Protein AF-A0A444KJG6-F1 (afdb_monomer_lite)

Sequence (333 aa):
MTVFANGREISAEGQGCKVIADFPDTCFTPPENPATPPGVPVPYPDFGFDSDLTSGSGTVKIGNKPISQENSSYYKKCSGDEAGAAAKKGLITSTNTGKVYAQAWSSDVKVESKGVARLGDMATSNHASNMGDAPPMVIVGKPAFGISGDADCMVGSFEDIHDKCNAKKDPTDPLAKPGTKGVAYQAHHIVPDRCFRVNSEDRMENPPFPSRDQGICICIPRVNHSAARPPTGEDVTVHHHLDDALTELGEQVTTRANPRGVEKVDKIRNQCLAALAELVDDPVSADCFEVACEKVAEQTEPIKDKYARAEKSSSNMSSAAKGVLNRQHLPTA

Structure (mmCIF, N/CA/C/O backbone):
data_AF-A0A444KJG6-F1
#
_entry.id   AF-A0A444KJG6-F1
#
loop_
_atom_site.group_PDB
_atom_site.id
_atom_site.type_symbol
_atom_site.label_atom_id
_atom_site.label_alt_id
_atom_site.label_comp_id
_atom_site.label_asym_id
_atom_site.label_entity_id
_atom_site.label_seq_id
_atom_site.pdbx_PDB_ins_code
_atom_site.Cartn_x
_atom_site.Cartn_y
_atom_site.Cartn_z
_atom_site.occupancy
_atom_site.B_iso_or_equiv
_atom_site.auth_seq_id
_atom_site.auth_comp_id
_atom_site.auth_asym_id
_atom_site.auth_atom_id
_atom_site.pdbx_PDB_model_num
ATOM 1 N N . MET A 1 1 ? 5.201 -5.693 5.196 1.00 63.72 1 MET A N 1
ATOM 2 C CA . MET A 1 1 ? 4.523 -6.944 4.806 1.00 63.72 1 MET A CA 1
ATOM 3 C C . MET A 1 1 ? 3.311 -7.090 5.695 1.00 63.72 1 MET A C 1
ATOM 5 O O . MET A 1 1 ? 3.500 -7.279 6.890 1.00 63.72 1 MET A O 1
ATOM 9 N N . THR A 1 2 ? 2.117 -6.970 5.126 1.00 80.12 2 THR A N 1
ATOM 10 C CA . THR A 1 2 ? 0.858 -7.161 5.851 1.00 80.12 2 THR A CA 1
ATOM 11 C C . THR A 1 2 ? 0.436 -8.626 5.761 1.00 80.12 2 THR A C 1
ATOM 13 O O . THR A 1 2 ? 0.568 -9.249 4.709 1.00 80.12 2 THR A O 1
ATOM 16 N N . VAL A 1 3 ? -0.046 -9.193 6.868 1.00 85.12 3 VAL A N 1
ATOM 17 C CA . VAL A 1 3 ? -0.522 -10.581 6.939 1.00 85.12 3 VAL A CA 1
ATOM 18 C C . VAL A 1 3 ? -1.985 -10.577 7.353 1.00 85.12 3 VAL A C 1
ATOM 20 O O . VAL A 1 3 ? -2.397 -9.794 8.207 1.00 85.12 3 VAL A O 1
ATOM 23 N N . PHE A 1 4 ? -2.768 -11.467 6.751 1.00 87.50 4 PHE A N 1
ATOM 24 C CA . PHE A 1 4 ? -4.215 -11.495 6.907 1.00 87.50 4 PHE A CA 1
ATOM 25 C C . PHE A 1 4 ? -4.688 -12.799 7.547 1.00 87.50 4 PHE A C 1
ATOM 27 O O . PHE A 1 4 ? -4.183 -13.879 7.246 1.00 87.50 4 PHE A O 1
ATOM 34 N N . ALA A 1 5 ? -5.713 -12.693 8.388 1.00 85.19 5 ALA A N 1
ATOM 35 C CA . ALA A 1 5 ? -6.468 -13.811 8.933 1.00 85.19 5 ALA A CA 1
ATOM 36 C C . ALA A 1 5 ? -7.946 -13.604 8.597 1.00 85.19 5 ALA A C 1
ATOM 38 O O . ALA A 1 5 ? -8.523 -12.564 8.908 1.00 85.19 5 ALA A O 1
ATOM 39 N N . ASN A 1 6 ? -8.566 -14.582 7.932 1.00 84.44 6 ASN A N 1
ATOM 40 C CA . ASN A 1 6 ? -9.959 -14.493 7.469 1.00 84.44 6 ASN A CA 1
ATOM 41 C C . ASN A 1 6 ? -10.235 -13.232 6.621 1.00 84.44 6 ASN A C 1
ATOM 43 O O . ASN A 1 6 ? -11.269 -12.585 6.773 1.00 84.44 6 ASN A O 1
ATOM 47 N N . GLY A 1 7 ? -9.280 -12.843 5.771 1.00 79.00 7 GLY A N 1
ATOM 48 C CA . GLY A 1 7 ? -9.406 -11.657 4.918 1.00 79.00 7 GLY A CA 1
ATOM 49 C C . GLY A 1 7 ? -9.277 -10.308 5.645 1.00 79.00 7 GLY A C 1
ATOM 50 O O . GLY A 1 7 ? -9.618 -9.276 5.074 1.00 79.00 7 GLY A O 1
ATOM 51 N N . ARG A 1 8 ? -8.793 -10.287 6.893 1.00 85.00 8 ARG A N 1
ATOM 52 C CA . ARG A 1 8 ? -8.668 -9.080 7.731 1.00 85.00 8 ARG A CA 1
ATOM 53 C C . ARG A 1 8 ? -7.234 -8.969 8.255 1.00 85.00 8 ARG A C 1
ATOM 55 O O . ARG A 1 8 ? -6.668 -9.995 8.636 1.00 85.00 8 ARG A O 1
ATOM 62 N N . GLU A 1 9 ? -6.620 -7.780 8.213 1.00 91.88 9 GLU A N 1
ATOM 63 C CA . GLU A 1 9 ? -5.219 -7.603 8.646 1.00 91.88 9 GLU A CA 1
ATOM 64 C C . GLU A 1 9 ? -5.069 -8.020 10.102 1.00 91.88 9 GLU A C 1
ATOM 66 O O . GLU A 1 9 ? -5.895 -7.661 10.936 1.00 91.88 9 GLU A O 1
ATOM 71 N N . ILE A 1 10 ? -4.026 -8.793 10.392 1.00 94.56 10 ILE A N 1
ATOM 72 C CA . ILE A 1 10 ? -3.664 -9.179 11.751 1.00 94.56 10 ILE A CA 1
ATOM 73 C C . ILE A 1 10 ? -2.982 -7.987 12.432 1.00 94.56 10 ILE A C 1
ATOM 75 O O . ILE A 1 10 ? -1.975 -7.488 11.933 1.00 94.56 10 ILE A O 1
ATOM 79 N N . SER A 1 11 ? -3.484 -7.583 13.601 1.00 95.38 11 SER A N 1
ATOM 80 C CA . SER A 1 11 ? -2.826 -6.581 14.444 1.00 95.38 11 SER A CA 1
ATOM 81 C C . SER A 1 11 ? -1.541 -7.164 15.036 1.00 95.38 11 SER A C 1
ATOM 83 O O . SER A 1 11 ? -1.547 -8.216 15.684 1.00 95.38 11 SER A O 1
ATOM 85 N N . ALA A 1 12 ? -0.422 -6.487 14.807 1.00 94.94 12 ALA A N 1
ATOM 86 C CA . ALA A 1 12 ? 0.888 -6.814 15.359 1.00 94.94 12 ALA A CA 1
ATOM 87 C C . ALA A 1 12 ? 1.679 -5.520 15.560 1.00 94.94 12 ALA A C 1
ATOM 89 O O . ALA A 1 12 ? 1.376 -4.511 14.933 1.00 94.94 12 ALA A O 1
ATOM 90 N N . GLU A 1 13 ? 2.685 -5.535 16.433 1.00 95.25 13 GLU A N 1
ATOM 91 C CA . GLU A 1 13 ? 3.387 -4.307 16.818 1.00 95.25 13 GLU A CA 1
ATOM 92 C C . GLU A 1 13 ? 3.963 -3.580 15.588 1.00 95.25 13 GLU A C 1
ATOM 94 O O . GLU A 1 13 ? 4.788 -4.130 14.854 1.00 95.25 13 GLU A O 1
ATOM 99 N N . GLY A 1 14 ? 3.528 -2.338 15.359 1.00 86.31 14 GLY A N 1
ATOM 100 C CA . GLY A 1 14 ? 3.989 -1.509 14.245 1.00 86.31 14 GLY A CA 1
ATOM 101 C C . GLY A 1 14 ? 3.484 -1.924 12.856 1.00 86.31 14 GLY A C 1
ATOM 102 O O . GLY A 1 14 ? 4.149 -1.602 11.871 1.00 86.31 14 GLY A O 1
ATOM 103 N N . GLN A 1 15 ? 2.348 -2.626 12.751 1.00 84.69 15 GLN A N 1
ATOM 104 C CA . GLN A 1 15 ? 1.662 -2.841 11.466 1.00 84.69 15 GLN A CA 1
ATOM 105 C C . GLN A 1 15 ? 0.786 -1.645 11.055 1.00 84.69 15 GLN A C 1
ATOM 107 O O . GLN A 1 15 ? 0.470 -1.497 9.876 1.00 84.69 15 GLN A O 1
ATOM 112 N N . GLY A 1 16 ? 0.448 -0.752 11.991 1.00 88.50 16 GLY A N 1
ATOM 113 C CA . GLY A 1 16 ? -0.391 0.423 11.755 1.00 88.50 16 GLY A CA 1
ATOM 114 C C . GLY A 1 16 ? -1.872 0.218 12.093 1.00 88.50 16 GLY A C 1
ATOM 115 O O . GLY A 1 16 ? -2.685 1.099 11.787 1.00 88.50 16 GLY A O 1
ATOM 116 N N . CYS A 1 17 ? -2.218 -0.902 12.737 1.00 92.69 17 CYS A N 1
ATOM 117 C CA . CYS A 1 17 ? -3.523 -1.132 13.341 1.00 92.69 17 CYS A CA 1
ATOM 118 C C . CYS A 1 17 ? -3.751 -0.165 14.514 1.00 92.69 17 CYS A C 1
ATOM 120 O O . CYS A 1 17 ? -2.866 0.068 15.341 1.00 92.69 17 CYS A O 1
ATOM 122 N N . LYS A 1 18 ? -4.953 0.406 14.604 1.00 95.31 18 LYS A N 1
ATOM 123 C CA . LYS A 1 18 ? -5.270 1.466 15.571 1.00 95.31 18 LYS A CA 1
ATOM 124 C C . LYS A 1 18 ? -6.745 1.489 15.950 1.00 95.31 18 LYS A C 1
ATOM 126 O O . LYS A 1 18 ? -7.598 1.165 15.136 1.00 95.31 18 LYS A O 1
ATOM 131 N N . VAL A 1 19 ? -7.046 1.906 17.172 1.00 95.50 19 VAL A N 1
ATOM 132 C CA . VAL A 1 19 ? -8.390 2.333 17.583 1.00 95.50 19 VAL A CA 1
ATOM 133 C C . VAL A 1 19 ? -8.419 3.849 17.450 1.00 95.50 19 VAL A C 1
ATOM 135 O O . VAL A 1 19 ? -7.533 4.524 17.972 1.00 95.50 19 VAL A O 1
ATOM 138 N N . ILE A 1 20 ? -9.374 4.379 16.688 1.00 93.94 20 ILE A N 1
ATOM 139 C CA . ILE A 1 20 ? -9.420 5.801 16.336 1.00 93.94 20 ILE A CA 1
ATOM 140 C C . ILE A 1 20 ? -10.715 6.397 16.854 1.00 93.94 20 ILE A C 1
ATOM 142 O O . ILE A 1 20 ? -11.782 5.929 16.461 1.00 93.94 20 ILE A O 1
ATOM 146 N N . ALA A 1 21 ? -10.592 7.467 17.640 1.00 91.88 21 ALA A N 1
ATOM 147 C CA . ALA A 1 21 ? -11.713 8.248 18.141 1.00 91.88 21 ALA A CA 1
ATOM 148 C C . ALA A 1 21 ? -12.791 7.369 18.796 1.00 91.88 21 ALA A C 1
ATOM 150 O O . ALA A 1 21 ? -13.977 7.504 18.493 1.00 91.88 21 ALA A O 1
ATOM 151 N N . ASP A 1 22 ? -12.363 6.457 19.670 1.00 94.50 22 ASP A N 1
ATOM 152 C CA . ASP A 1 22 ? -13.278 5.711 20.527 1.00 94.50 22 ASP A CA 1
ATOM 153 C C . ASP A 1 22 ? -13.986 6.706 21.454 1.00 94.50 22 ASP A C 1
ATOM 155 O O . ASP A 1 22 ? -13.347 7.434 22.212 1.00 94.50 22 ASP A O 1
ATOM 159 N N . PHE A 1 23 ? -15.297 6.850 21.274 1.00 93.50 23 PHE A N 1
ATOM 160 C CA . PHE A 1 23 ? -16.072 7.957 21.817 1.00 93.50 23 PHE A CA 1
ATOM 161 C C . PHE A 1 23 ? -17.519 7.519 22.091 1.00 93.50 23 PHE A C 1
ATOM 163 O O . PHE A 1 23 ? -18.118 6.828 21.259 1.00 93.50 23 PHE A O 1
ATOM 170 N N . PRO A 1 24 ? -18.151 7.992 23.182 1.00 94.62 24 PRO A N 1
ATOM 171 C CA . PRO A 1 24 ? -17.597 8.896 24.195 1.00 94.62 24 PRO A CA 1
ATOM 172 C C . PRO A 1 24 ? -16.838 8.171 25.316 1.00 94.62 24 PRO A C 1
ATOM 174 O O . PRO A 1 24 ? -17.414 7.307 25.973 1.00 94.62 24 PRO A O 1
ATOM 177 N N . ASP A 1 25 ? -15.612 8.611 25.613 1.00 94.44 25 ASP A N 1
ATOM 178 C CA . ASP A 1 25 ? -14.930 8.321 26.879 1.00 94.44 25 ASP A CA 1
ATOM 179 C C . ASP A 1 25 ? -15.215 9.432 27.902 1.00 94.44 25 ASP A C 1
ATOM 181 O O . ASP A 1 25 ? -14.784 10.572 27.736 1.00 94.44 25 ASP A O 1
ATOM 185 N N . THR A 1 26 ? -16.008 9.163 28.941 1.00 95.00 26 THR A N 1
ATOM 186 C CA . THR A 1 26 ? -16.452 10.234 29.852 1.00 95.00 26 THR A CA 1
ATOM 187 C C . THR A 1 26 ? -15.506 10.387 31.034 1.00 95.00 26 THR A C 1
ATOM 189 O O . THR A 1 26 ? -15.674 9.740 32.067 1.00 95.00 26 THR A O 1
ATOM 192 N N . CYS A 1 27 ? -14.594 11.350 30.933 1.00 93.00 27 CYS A N 1
ATOM 193 C CA . CYS A 1 27 ? -13.683 11.700 32.014 1.00 93.00 27 CYS A CA 1
ATOM 194 C C . CYS A 1 27 ? -14.099 12.985 32.749 1.00 93.00 27 CYS A C 1
ATOM 196 O O . CYS A 1 27 ? -14.674 13.919 32.190 1.00 93.00 27 CYS A O 1
ATOM 198 N N . PHE A 1 28 ? -13.775 13.060 34.039 1.00 93.12 28 PHE A N 1
ATOM 199 C CA . PHE A 1 28 ? -13.986 14.244 34.863 1.00 93.12 28 PHE A CA 1
ATOM 200 C C . PHE A 1 28 ? -12.873 15.274 34.627 1.00 93.12 28 PHE A C 1
ATOM 202 O O . PHE A 1 28 ? -11.702 15.033 34.927 1.00 93.12 28 PHE A O 1
ATOM 209 N N . THR A 1 29 ? -13.247 16.459 34.150 1.00 91.12 29 THR A N 1
ATOM 210 C CA . THR A 1 29 ? -12.326 17.568 33.861 1.00 91.12 29 THR A CA 1
ATOM 211 C C . THR A 1 29 ? -12.321 18.599 34.987 1.00 91.12 29 THR A C 1
ATOM 213 O O . THR A 1 29 ? -13.398 18.958 35.480 1.00 91.12 29 THR A O 1
ATOM 216 N N . PRO A 1 30 ? -11.142 19.085 35.426 1.00 87.81 30 PRO A N 1
ATOM 217 C CA . PRO A 1 30 ? -11.062 20.123 36.447 1.00 87.81 30 PRO A CA 1
ATOM 218 C C . PRO A 1 30 ? -11.779 21.412 36.005 1.00 87.81 30 PRO A C 1
ATOM 220 O O . PRO A 1 30 ? -11.579 21.851 34.873 1.00 87.81 30 PRO A O 1
ATOM 223 N N . PRO A 1 31 ? -12.594 22.044 36.869 1.00 79.75 31 PRO A N 1
ATOM 224 C CA . PRO A 1 31 ? -13.178 23.347 36.566 1.00 79.75 31 PRO A CA 1
ATOM 225 C C . PRO A 1 31 ? -12.100 24.442 36.558 1.00 79.75 31 PRO A C 1
ATOM 227 O O . PRO A 1 31 ? -11.155 24.385 37.343 1.00 79.75 31 PRO A O 1
ATOM 230 N N . GLU A 1 32 ? -12.265 25.472 35.721 1.00 71.88 32 GLU A N 1
ATOM 231 C CA . GLU A 1 32 ? -11.279 26.557 35.591 1.00 71.88 32 GLU A CA 1
ATOM 232 C C . GLU A 1 32 ? -11.167 27.462 36.842 1.00 71.88 32 GLU A C 1
ATOM 234 O O . GLU A 1 32 ? -10.103 28.034 37.038 1.00 71.88 32 GLU A O 1
ATOM 239 N N . ASN A 1 33 ? -12.204 27.599 37.697 1.00 66.06 33 ASN A N 1
ATOM 240 C CA . ASN A 1 33 ? -12.214 28.406 38.946 1.00 66.06 33 ASN A CA 1
ATOM 241 C C . ASN A 1 33 ? -13.511 28.186 39.786 1.00 66.06 33 ASN A C 1
ATOM 243 O O . ASN A 1 33 ? -14.574 28.096 39.174 1.00 66.06 33 ASN A O 1
ATOM 247 N N . PRO A 1 34 ? -13.532 28.338 41.139 1.00 61.44 34 PRO A N 1
ATOM 248 C CA . PRO A 1 34 ? -12.822 27.607 42.199 1.00 61.44 34 PRO A CA 1
ATOM 249 C C . PRO A 1 34 ?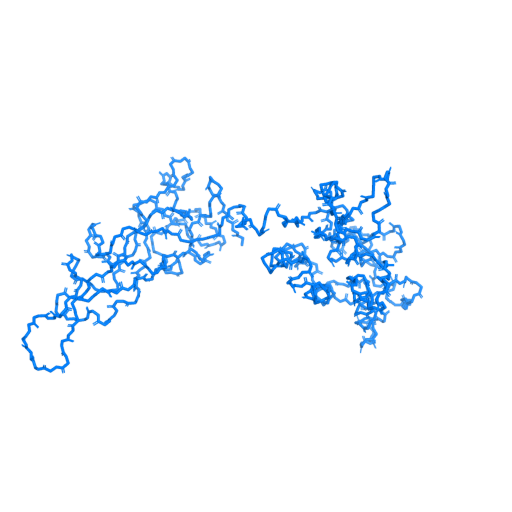 -13.462 26.233 42.577 1.00 61.44 34 PRO A C 1
ATOM 251 O O . PRO A 1 34 ? -14.492 25.822 42.054 1.00 61.44 34 PRO A O 1
ATOM 254 N N . ALA A 1 35 ? -12.803 25.513 43.499 1.00 55.38 35 ALA A N 1
ATOM 255 C CA . ALA A 1 35 ? -12.764 24.050 43.688 1.00 55.38 35 ALA A CA 1
ATOM 256 C C . ALA A 1 35 ? -13.997 23.326 44.291 1.00 55.38 35 ALA A C 1
ATOM 258 O O . ALA A 1 35 ? -13.897 22.684 45.341 1.00 55.38 35 ALA A O 1
ATOM 259 N N . THR A 1 36 ? -15.170 23.374 43.659 1.00 53.78 36 THR A N 1
ATOM 260 C CA . THR A 1 36 ? -16.294 22.470 44.014 1.00 53.78 36 THR A CA 1
ATOM 261 C C . THR A 1 36 ? -17.297 22.432 42.856 1.00 53.78 36 THR A C 1
ATOM 263 O O . THR A 1 36 ? -17.954 23.450 42.649 1.00 53.78 36 THR A O 1
ATOM 266 N N . PRO A 1 37 ? -17.418 21.350 42.048 1.00 63.12 37 PRO A N 1
ATOM 267 C CA . PRO A 1 37 ? -17.502 19.914 42.399 1.00 63.12 37 PRO A CA 1
ATOM 268 C C . PRO A 1 37 ? -16.281 19.077 41.920 1.00 63.12 37 PRO A C 1
ATOM 270 O O . PRO A 1 37 ? -15.357 19.661 41.360 1.00 63.12 37 PRO A O 1
ATOM 273 N N . PRO A 1 38 ? -16.232 17.731 42.115 1.00 69.38 38 PRO A N 1
ATOM 274 C CA . PRO A 1 38 ? -15.062 16.861 41.833 1.00 69.38 38 PRO A CA 1
ATOM 275 C C . PRO A 1 38 ? -14.608 16.735 40.357 1.00 69.38 38 PRO A C 1
ATOM 277 O O . PRO A 1 38 ? -13.839 15.836 40.021 1.00 69.38 38 PRO A O 1
ATOM 280 N N . GLY A 1 39 ? -15.039 17.649 39.492 1.00 77.00 39 GLY A N 1
ATOM 281 C CA . GLY A 1 39 ? -14.831 17.662 38.049 1.00 77.00 39 GLY A CA 1
ATOM 282 C C . GLY A 1 39 ? -16.167 17.681 37.309 1.00 77.00 39 GLY A C 1
ATOM 283 O O . GLY A 1 39 ? -17.193 17.259 37.849 1.00 77.00 39 GLY A O 1
ATOM 284 N N . VAL A 1 40 ? -16.161 18.189 36.082 1.00 89.12 40 VAL A N 1
ATOM 285 C CA . VAL A 1 40 ? -17.313 18.124 35.175 1.00 89.12 40 VAL A CA 1
ATOM 286 C C . VAL A 1 40 ? -17.132 16.897 34.280 1.00 89.12 40 VAL A C 1
ATOM 288 O O . VAL A 1 40 ? -16.050 16.759 33.710 1.00 89.12 40 VAL A O 1
ATOM 291 N N . PRO A 1 41 ? -18.123 15.996 34.158 1.00 92.25 41 PRO A N 1
ATOM 292 C CA . PRO A 1 41 ? -18.038 14.887 33.215 1.00 92.25 41 PRO A CA 1
ATOM 293 C C . PRO A 1 41 ? -18.070 15.436 31.785 1.00 92.25 41 PRO A C 1
ATOM 295 O O . PRO A 1 41 ? -19.043 16.077 31.384 1.00 92.25 41 PRO A O 1
ATOM 298 N N . VAL A 1 42 ? -16.997 15.204 31.034 1.00 93.88 42 VAL A N 1
ATOM 299 C CA . VAL A 1 42 ? -16.828 15.651 29.650 1.00 93.88 42 VAL A CA 1
ATOM 300 C C . VAL A 1 42 ? -16.456 14.435 28.799 1.00 93.88 42 VAL A C 1
ATOM 302 O O . VAL A 1 42 ? -15.572 13.676 29.196 1.00 93.88 42 VAL A O 1
ATOM 305 N N . PRO A 1 43 ? -17.127 14.208 27.659 1.00 95.88 43 PRO A N 1
ATOM 306 C CA . PRO A 1 43 ? -16.772 13.120 26.762 1.00 95.88 43 PRO A CA 1
ATOM 307 C C . PRO A 1 43 ? -15.535 13.484 25.925 1.00 95.88 43 PRO A C 1
ATOM 309 O O . PRO A 1 43 ? -15.489 14.548 25.303 1.00 95.88 43 PRO A O 1
ATOM 312 N N . TYR A 1 44 ? -14.565 12.578 25.878 1.00 95.94 44 TYR A N 1
ATOM 313 C CA . TYR A 1 44 ? -13.315 12.667 25.133 1.00 95.94 44 TYR A CA 1
ATOM 314 C C . TYR A 1 44 ? -13.214 11.543 24.097 1.00 95.94 44 TYR A C 1
ATOM 316 O O . TYR A 1 44 ? -13.850 10.498 24.258 1.00 95.94 44 TYR A O 1
ATOM 324 N N . PRO A 1 45 ? -12.481 11.763 22.993 1.00 96.00 45 PRO A N 1
ATOM 325 C CA . PRO A 1 45 ? -12.107 10.699 22.077 1.00 96.00 45 PRO A CA 1
ATOM 326 C C . PRO A 1 45 ? -10.833 10.002 22.559 1.00 96.00 45 PRO A C 1
ATOM 328 O O . PRO A 1 45 ? -9.857 10.670 22.886 1.00 96.00 45 PRO A O 1
ATOM 331 N N . ASP A 1 46 ? -10.811 8.679 22.485 1.00 95.94 46 ASP A N 1
ATOM 332 C CA . ASP A 1 46 ? -9.627 7.870 22.747 1.00 95.94 46 ASP A CA 1
ATOM 333 C C . ASP A 1 46 ? -8.971 7.373 21.451 1.00 95.94 46 ASP A C 1
ATOM 335 O O . ASP A 1 46 ? -9.626 6.983 20.478 1.00 95.94 46 ASP A O 1
ATOM 339 N N . PHE A 1 47 ? -7.641 7.337 21.453 1.00 95.94 47 PHE A N 1
ATOM 340 C CA . PHE A 1 47 ? -6.819 6.799 20.370 1.00 95.94 47 PHE A CA 1
ATOM 341 C C . PHE A 1 47 ? -5.821 5.778 20.913 1.00 95.94 47 PHE A C 1
ATOM 343 O O . PHE A 1 47 ? -5.057 6.087 21.826 1.00 95.94 47 PHE A O 1
ATOM 350 N N . GLY A 1 48 ? -5.789 4.580 20.327 1.00 95.75 48 GLY A N 1
ATOM 351 C CA . GLY A 1 48 ? -4.857 3.504 20.677 1.00 95.75 48 GLY A CA 1
ATOM 352 C C . GLY A 1 48 ? -4.097 2.999 19.454 1.00 95.75 48 GLY A C 1
ATOM 353 O O . GLY A 1 48 ? -4.672 2.891 18.371 1.00 95.75 48 GLY A O 1
ATOM 354 N N . PHE A 1 49 ? -2.818 2.663 19.615 1.00 95.56 49 PHE A N 1
ATOM 355 C CA . PHE A 1 49 ? -1.936 2.310 18.500 1.00 95.56 49 PHE A CA 1
ATOM 356 C C . PHE A 1 49 ? -1.202 0.997 18.757 1.00 95.56 49 PHE A C 1
ATOM 358 O O . PHE A 1 49 ? -0.654 0.791 19.832 1.00 95.56 49 PHE A O 1
ATOM 365 N N . ASP A 1 50 ? -1.096 0.140 17.741 1.00 94.56 50 ASP A N 1
ATOM 366 C CA . ASP A 1 50 ? -0.320 -1.102 17.838 1.00 94.56 50 ASP A CA 1
ATOM 367 C C . ASP A 1 50 ? 1.191 -0.888 18.027 1.00 94.56 50 ASP A C 1
ATOM 369 O O . ASP A 1 50 ? 1.910 -1.820 18.381 1.00 94.56 50 ASP A O 1
ATOM 373 N N . SER A 1 51 ? 1.694 0.331 17.832 1.00 93.50 51 SER A N 1
ATOM 374 C CA . SER A 1 51 ? 3.107 0.674 18.000 1.00 93.50 51 SER A CA 1
ATOM 375 C C . SER A 1 51 ? 3.605 0.531 19.441 1.00 93.50 51 SER A C 1
ATOM 377 O O . SER A 1 51 ? 4.814 0.422 19.648 1.00 93.50 51 SER A O 1
ATOM 379 N N . ASP A 1 52 ? 2.704 0.500 20.428 1.00 93.75 52 ASP A N 1
ATOM 380 C CA . ASP A 1 52 ? 3.024 0.259 21.838 1.00 93.75 52 ASP A CA 1
ATOM 381 C C . ASP A 1 52 ? 2.475 -1.081 22.374 1.00 93.75 52 ASP A C 1
ATOM 383 O O . ASP A 1 52 ? 2.388 -1.285 23.594 1.00 93.75 52 ASP A O 1
ATOM 387 N N . LEU A 1 53 ? 2.147 -2.011 21.464 1.00 96.50 53 LEU A N 1
ATOM 388 C CA . LEU A 1 53 ? 1.645 -3.341 21.795 1.00 96.50 53 LEU A CA 1
ATOM 389 C C . LEU A 1 53 ? 2.549 -4.030 22.823 1.00 96.50 53 LEU A C 1
ATOM 391 O O . LEU A 1 53 ? 3.751 -4.210 22.638 1.00 96.50 53 LEU A O 1
ATOM 395 N N . THR A 1 54 ? 1.935 -4.470 23.912 1.00 96.38 54 THR A N 1
ATOM 396 C CA . THR A 1 54 ? 2.585 -5.193 25.000 1.00 96.38 54 THR A CA 1
ATOM 397 C C . THR A 1 54 ? 1.948 -6.572 25.148 1.00 96.38 54 THR A C 1
ATOM 399 O O . THR A 1 54 ? 0.766 -6.756 24.858 1.00 96.38 54 THR A O 1
ATOM 402 N N . SER A 1 55 ? 2.730 -7.553 25.612 1.00 95.31 55 SER A N 1
ATOM 403 C CA . SER A 1 55 ? 2.267 -8.933 25.839 1.00 95.31 55 SER A CA 1
ATOM 404 C C . SER A 1 55 ? 1.694 -9.609 24.583 1.00 95.31 55 SER A C 1
ATOM 406 O O . SER A 1 55 ? 0.733 -10.377 24.663 1.00 95.31 55 SER A O 1
ATOM 408 N N . GLY A 1 56 ? 2.258 -9.292 23.413 1.00 94.56 56 GLY A N 1
ATOM 409 C CA . GLY A 1 56 ? 2.020 -10.021 22.166 1.00 94.56 56 GLY A CA 1
ATOM 410 C C . GLY A 1 56 ? 2.716 -11.384 22.124 1.00 94.56 56 GLY A C 1
ATOM 411 O O . GLY A 1 56 ? 3.358 -11.798 23.093 1.00 94.56 56 GLY A O 1
ATOM 412 N N . SER A 1 57 ? 2.608 -12.067 20.986 1.00 96.94 57 SER A N 1
ATOM 413 C CA . SER A 1 57 ? 3.199 -13.396 20.781 1.00 96.94 57 SER A CA 1
ATOM 414 C C . SER A 1 57 ? 4.718 -13.430 20.981 1.00 96.94 57 SER A C 1
ATOM 416 O O . SER A 1 57 ? 5.440 -12.484 20.657 1.00 96.94 57 SER A O 1
ATOM 418 N N . GLY A 1 58 ? 5.231 -14.558 21.476 1.00 95.31 58 GLY A N 1
ATOM 419 C CA . GLY A 1 58 ? 6.669 -14.742 21.702 1.00 95.31 58 GLY A CA 1
ATOM 420 C C . GLY A 1 58 ? 7.406 -15.343 20.502 1.00 95.31 58 GLY A C 1
ATOM 421 O O . GLY A 1 58 ? 8.497 -14.896 20.137 1.00 95.31 58 GLY A O 1
ATOM 422 N N . THR A 1 59 ? 6.809 -16.367 19.895 1.00 95.12 59 THR A N 1
ATOM 423 C CA . THR A 1 59 ? 7.446 -17.252 18.907 1.00 95.12 59 THR A CA 1
ATOM 424 C C . THR A 1 59 ? 7.118 -16.874 17.467 1.00 95.12 59 THR A C 1
ATOM 426 O O . THR A 1 59 ? 8.020 -16.755 16.639 1.00 95.12 59 THR A O 1
ATOM 429 N N . VAL A 1 60 ? 5.840 -16.651 17.162 1.00 94.31 60 VAL A N 1
ATOM 430 C CA . VAL A 1 60 ? 5.378 -16.260 15.824 1.00 94.31 60 VAL A CA 1
ATOM 431 C C . VAL A 1 60 ? 5.380 -14.745 15.725 1.00 94.31 60 VAL A C 1
ATOM 433 O O . VAL A 1 60 ? 4.882 -14.072 16.623 1.00 94.31 60 VAL A O 1
ATOM 436 N N . LYS A 1 61 ? 5.935 -14.199 14.645 1.00 93.62 61 LYS A N 1
ATOM 437 C CA . LYS A 1 61 ? 6.100 -12.755 14.461 1.00 93.62 61 LYS A CA 1
ATOM 438 C C . LYS A 1 61 ? 5.754 -12.348 13.037 1.00 93.62 61 LYS A C 1
ATOM 440 O O . LYS A 1 61 ? 6.046 -13.086 12.099 1.00 93.62 61 LYS A O 1
ATOM 445 N N . ILE A 1 62 ? 5.207 -11.148 12.876 1.00 88.31 62 ILE A N 1
ATOM 446 C CA . ILE A 1 62 ? 5.033 -10.495 11.573 1.00 88.31 62 ILE A CA 1
ATOM 447 C C . ILE A 1 62 ? 6.089 -9.396 11.492 1.00 88.31 62 ILE A C 1
ATOM 449 O O . ILE A 1 62 ? 6.147 -8.538 12.361 1.00 88.31 62 ILE A O 1
ATOM 453 N N . GLY A 1 63 ? 6.992 -9.451 10.509 1.00 86.38 63 GLY A N 1
ATOM 454 C CA . GLY A 1 63 ? 8.061 -8.449 10.383 1.00 86.38 63 GLY A CA 1
ATOM 455 C C . GLY A 1 63 ? 8.965 -8.336 11.621 1.00 86.38 63 GLY A C 1
ATOM 456 O O . GLY A 1 63 ? 9.356 -7.236 11.995 1.00 86.38 63 GLY A O 1
ATOM 457 N N . ASN A 1 64 ? 9.277 -9.460 12.281 1.00 90.25 64 ASN A N 1
ATOM 458 C CA . ASN A 1 64 ? 10.017 -9.528 13.555 1.00 90.25 64 ASN A CA 1
ATOM 459 C C . ASN A 1 64 ? 9.327 -8.866 14.758 1.00 90.25 64 ASN A C 1
ATOM 461 O O . ASN A 1 64 ? 9.958 -8.680 15.803 1.00 90.25 64 ASN A O 1
ATOM 465 N N . LYS A 1 65 ? 8.030 -8.585 14.646 1.00 93.81 65 LYS A N 1
ATOM 466 C CA . LYS A 1 65 ? 7.220 -7.958 15.682 1.00 93.81 65 LYS A CA 1
ATOM 467 C C . LYS A 1 65 ? 6.150 -8.910 16.235 1.00 93.81 65 LYS A C 1
ATOM 469 O O . LYS A 1 65 ? 5.642 -9.752 15.487 1.00 93.81 65 LYS A O 1
ATOM 474 N N . PRO A 1 66 ? 5.864 -8.843 17.547 1.00 96.50 66 PRO A N 1
ATOM 475 C CA . PRO A 1 66 ? 4.878 -9.693 18.201 1.00 96.50 66 PRO A CA 1
ATOM 476 C C . PRO A 1 66 ? 3.458 -9.382 17.710 1.00 96.50 66 PRO A C 1
ATOM 478 O O . PRO A 1 66 ? 3.138 -8.253 17.348 1.00 96.50 66 PRO A O 1
ATOM 481 N N . ILE A 1 67 ? 2.609 -10.403 17.709 1.00 97.12 67 ILE A N 1
ATOM 482 C CA . ILE A 1 67 ? 1.223 -10.377 17.234 1.00 97.12 67 ILE A CA 1
ATOM 483 C C . ILE A 1 67 ? 0.287 -10.116 18.413 1.00 97.12 67 ILE A C 1
ATOM 485 O O . ILE A 1 67 ? 0.518 -10.634 19.506 1.00 97.12 67 ILE A O 1
ATOM 489 N N . SER A 1 68 ? -0.776 -9.341 18.195 1.00 96.94 68 SER A N 1
ATOM 490 C CA . SER A 1 68 ? -1.819 -9.098 19.191 1.00 96.94 68 SER A CA 1
ATOM 491 C C . SER A 1 68 ? -2.694 -10.343 19.373 1.00 96.94 68 SER A C 1
ATOM 493 O O . SER A 1 68 ? -3.307 -10.840 18.425 1.00 96.94 68 SER A O 1
ATOM 495 N N . GLN A 1 69 ? -2.721 -10.869 20.595 1.00 96.62 69 GLN A N 1
ATOM 496 C CA . GLN A 1 69 ? -3.366 -12.125 20.963 1.00 96.62 69 GLN A CA 1
ATOM 497 C C . GLN A 1 69 ? -4.520 -11.914 21.944 1.00 96.62 69 GLN A C 1
ATOM 499 O O . GLN A 1 69 ? -4.435 -11.122 22.889 1.00 96.62 69 GLN A O 1
ATOM 504 N N . GLU A 1 70 ? -5.553 -12.730 21.751 1.00 95.31 70 GLU A N 1
ATOM 505 C CA . GLU A 1 70 ? -6.697 -12.926 22.637 1.00 95.31 70 GLU A CA 1
ATOM 506 C C . GLU A 1 70 ? -6.295 -12.940 24.118 1.00 95.31 70 GLU A C 1
ATOM 508 O O . GLU A 1 70 ? -5.442 -13.728 24.542 1.00 95.31 70 GLU A O 1
ATOM 513 N N . ASN A 1 71 ? -6.964 -12.094 24.908 1.00 89.19 71 ASN A N 1
ATOM 514 C CA . ASN A 1 71 ? -6.892 -12.056 26.372 1.00 89.19 71 ASN A CA 1
ATOM 515 C C . ASN A 1 71 ? -5.479 -11.926 26.973 1.00 89.19 71 ASN A C 1
ATOM 517 O O . ASN A 1 71 ? -5.292 -12.178 28.164 1.00 89.19 71 ASN A O 1
ATOM 521 N N . SER A 1 72 ? -4.470 -11.535 26.190 1.00 89.44 72 SER A N 1
ATOM 522 C CA . SER A 1 72 ? -3.127 -11.279 26.722 1.00 89.44 72 SER A CA 1
ATOM 523 C C . SER A 1 72 ? -2.515 -9.974 26.271 1.00 89.44 72 SER A C 1
ATOM 525 O O . SER A 1 72 ? -1.809 -9.351 27.064 1.00 89.44 72 SER A O 1
ATOM 527 N N . SER A 1 73 ? -2.760 -9.566 25.032 1.00 95.56 73 SER A N 1
ATOM 528 C CA . SER A 1 73 ? -2.099 -8.398 24.466 1.00 95.56 73 SER A CA 1
ATOM 529 C C . SER A 1 73 ? -2.922 -7.134 24.661 1.00 95.56 73 SER A C 1
ATOM 531 O O . SER A 1 73 ? -4.150 -7.181 24.727 1.00 95.56 73 SER A O 1
ATOM 533 N N . TYR A 1 74 ? -2.236 -6.000 24.757 1.00 96.38 74 TYR A N 1
ATOM 534 C CA . TYR A 1 74 ? -2.866 -4.691 24.898 1.00 96.38 74 TYR A CA 1
ATOM 535 C C . TYR A 1 74 ? -1.986 -3.587 24.332 1.00 96.38 74 TYR A C 1
ATOM 537 O O . TYR A 1 74 ? -0.758 -3.692 24.366 1.00 96.38 74 TYR A O 1
ATOM 545 N N . TYR A 1 75 ? -2.615 -2.510 23.872 1.00 96.19 75 TYR A N 1
ATOM 546 C CA . TYR A 1 75 ? -1.919 -1.248 23.637 1.00 96.19 75 TYR A CA 1
ATOM 547 C C . TYR A 1 75 ? -1.693 -0.584 24.991 1.00 96.19 75 TYR A C 1
ATOM 549 O O . TYR A 1 75 ? -2.567 -0.602 25.870 1.00 96.19 75 TYR A O 1
ATOM 557 N N . LYS A 1 76 ? -0.475 -0.101 25.214 1.00 95.56 76 LYS A N 1
ATOM 558 C CA . LYS A 1 76 ? 0.005 0.264 26.550 1.00 95.56 76 LYS A CA 1
ATOM 559 C C . LYS A 1 76 ? -0.755 1.457 27.121 1.00 95.56 76 LYS A C 1
ATOM 561 O O . LYS A 1 76 ? -0.954 1.486 28.337 1.00 95.56 76 LYS A O 1
ATOM 566 N N . LYS A 1 77 ? -1.155 2.400 26.269 1.00 94.69 77 LYS A N 1
ATOM 567 C CA . LYS A 1 77 ? -1.959 3.568 26.635 1.00 94.69 77 LYS A CA 1
ATOM 568 C C . LYS A 1 77 ? -2.890 4.002 25.498 1.00 94.69 77 LYS A C 1
ATOM 570 O O . LYS A 1 77 ? -2.554 3.827 24.328 1.00 94.69 77 LYS A O 1
ATOM 575 N N . CYS A 1 78 ? -4.017 4.615 25.843 1.00 94.00 78 CYS A N 1
ATOM 576 C CA . CYS A 1 78 ? -4.765 5.502 24.960 1.00 94.00 78 CYS A CA 1
ATOM 577 C C . CYS A 1 78 ? -4.326 6.965 25.158 1.00 94.00 78 CYS A C 1
ATOM 579 O O . CYS A 1 78 ? -3.536 7.283 26.053 1.00 94.00 78 CYS A O 1
ATOM 581 N N . SER A 1 79 ? -4.785 7.835 24.266 1.00 96.00 79 SER A N 1
ATOM 582 C CA . SER A 1 79 ? -4.580 9.289 24.298 1.00 96.00 79 SER A CA 1
ATOM 583 C C . SER A 1 79 ? -5.833 10.004 23.808 1.00 96.00 79 SER A C 1
ATOM 585 O O . SER A 1 79 ? -6.589 9.398 23.054 1.00 96.00 79 SER A O 1
ATOM 587 N N . GLY A 1 80 ? -5.975 11.292 24.120 1.00 94.62 80 GLY A N 1
ATOM 588 C CA . GLY A 1 80 ? -7.104 12.148 23.738 1.00 94.62 80 GLY A CA 1
ATOM 589 C C . GLY A 1 80 ? -8.006 12.546 24.916 1.00 94.62 80 GLY A C 1
ATOM 590 O O . GLY A 1 80 ? -8.757 13.519 24.813 1.00 94.62 80 GLY A O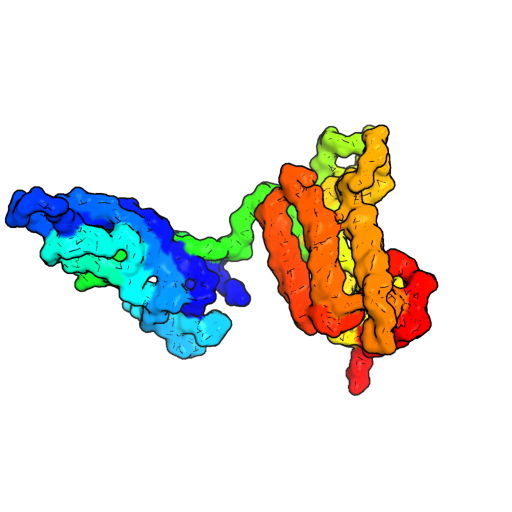 1
ATOM 591 N N . ASP A 1 81 ? -7.856 11.871 26.056 1.00 94.56 81 ASP A N 1
ATOM 592 C CA . ASP A 1 81 ? -8.577 12.068 27.315 1.00 94.56 81 ASP A CA 1
ATOM 593 C C . ASP A 1 81 ? -7.709 12.713 28.423 1.00 94.56 81 ASP A C 1
ATOM 595 O O . ASP A 1 81 ? -8.106 12.804 29.590 1.00 94.56 81 ASP A O 1
ATOM 599 N N . GLU A 1 82 ? -6.514 13.223 28.091 1.00 95.62 82 GLU A N 1
ATOM 600 C CA . GLU A 1 82 ? -5.561 13.765 29.070 1.00 95.62 82 GLU A CA 1
ATOM 601 C C . GLU A 1 82 ? -6.127 14.953 29.865 1.00 95.62 82 GLU A C 1
ATOM 603 O O . GLU A 1 82 ? -5.758 15.157 31.024 1.00 95.62 82 GLU A O 1
ATOM 608 N N . ALA A 1 83 ? -7.042 15.726 29.269 1.00 92.25 83 ALA A N 1
ATOM 609 C CA . ALA A 1 83 ? -7.723 16.846 29.923 1.00 92.25 83 ALA A CA 1
ATOM 610 C C . ALA A 1 83 ? -8.723 16.393 31.009 1.00 92.25 83 ALA A C 1
ATOM 612 O O . ALA A 1 83 ? -9.082 17.168 31.901 1.00 92.25 83 ALA A O 1
ATOM 613 N N . GLY A 1 84 ? -9.135 15.125 30.993 1.00 91.38 84 GLY A N 1
ATOM 614 C CA . GLY A 1 84 ? -9.932 14.448 32.015 1.00 91.38 84 GLY A CA 1
ATOM 615 C C . GLY A 1 84 ? -9.175 14.166 33.319 1.00 91.38 84 GLY A C 1
ATOM 616 O O . GLY A 1 84 ? -9.239 13.065 33.856 1.00 91.38 84 GLY A O 1
ATOM 617 N N . ALA A 1 85 ? -8.408 15.135 33.823 1.00 91.25 85 ALA A N 1
ATOM 618 C CA . ALA A 1 85 ? -7.431 14.942 34.895 1.00 91.25 85 ALA A CA 1
ATOM 619 C C . ALA A 1 85 ? -7.937 15.285 36.311 1.00 91.25 85 ALA A C 1
ATOM 621 O O . ALA A 1 85 ? -7.128 15.454 37.227 1.00 91.25 85 ALA A O 1
ATOM 622 N N . ALA A 1 86 ? -9.251 15.416 36.530 1.00 89.94 86 ALA A N 1
ATOM 623 C CA . ALA A 1 86 ? -9.774 15.590 37.886 1.00 89.94 86 ALA A CA 1
ATOM 624 C C . ALA A 1 86 ? -9.537 14.325 38.729 1.00 89.94 86 ALA A C 1
ATOM 626 O O . ALA A 1 86 ? -9.226 13.261 38.202 1.00 89.94 86 ALA A O 1
ATOM 627 N N . ALA A 1 87 ? -9.717 14.410 40.052 1.00 86.88 87 ALA A N 1
ATOM 628 C CA . ALA A 1 87 ? -9.373 13.317 40.970 1.00 86.88 87 ALA A CA 1
ATOM 629 C C . ALA A 1 87 ? -10.021 11.965 40.608 1.00 86.88 87 ALA A C 1
ATOM 631 O O . ALA A 1 87 ? -9.408 10.921 40.820 1.00 86.88 87 ALA A O 1
ATOM 632 N N . LYS A 1 88 ? -11.244 11.987 40.056 1.00 86.75 88 LYS A N 1
ATOM 633 C CA . LYS A 1 88 ? -11.949 10.784 39.602 1.00 86.75 88 LYS A CA 1
ATOM 634 C C . LYS A 1 88 ? -11.471 10.280 38.235 1.00 86.75 88 LYS A C 1
ATOM 636 O O . LYS A 1 88 ? -11.489 9.074 38.062 1.00 86.75 88 LYS A O 1
ATOM 641 N N . LYS A 1 89 ? -11.012 11.143 37.319 1.00 92.88 89 LYS A N 1
ATOM 642 C CA . LYS A 1 89 ? -10.664 10.806 35.921 1.00 92.88 89 LYS A CA 1
ATOM 643 C C . LYS A 1 89 ? -11.816 10.111 35.189 1.00 92.88 89 LYS A C 1
ATOM 645 O O . LYS A 1 89 ? -12.904 10.670 35.216 1.00 92.88 89 LYS A O 1
ATOM 650 N N . GLY A 1 90 ? -11.618 8.943 34.581 1.00 92.00 90 GLY A N 1
ATOM 651 C CA . GLY A 1 90 ? -12.669 8.156 33.940 1.00 92.00 90 GLY A CA 1
ATOM 652 C C . GLY A 1 90 ? -13.826 7.787 34.871 1.00 92.00 90 GLY A C 1
ATOM 653 O O . GLY A 1 90 ? -13.652 7.544 36.075 1.00 92.00 90 GLY A O 1
ATOM 654 N N . LEU A 1 91 ? -15.035 7.758 34.320 1.00 92.12 91 LEU A N 1
ATOM 655 C CA . LEU A 1 91 ? -16.277 7.534 35.059 1.00 92.12 91 LEU A CA 1
ATOM 656 C C . LEU A 1 91 ? -16.311 6.149 35.729 1.00 92.12 91 LEU A C 1
ATOM 658 O O . LEU A 1 91 ? -16.681 6.023 36.904 1.00 92.12 91 LEU A O 1
ATOM 662 N N . ILE A 1 92 ? -15.890 5.124 34.997 1.00 91.88 92 ILE A N 1
ATOM 663 C CA . ILE A 1 92 ? -15.882 3.705 35.355 1.00 91.88 92 ILE A CA 1
ATOM 664 C C . ILE A 1 92 ? -14.518 3.318 35.934 1.00 91.88 92 ILE A C 1
ATOM 666 O O . ILE A 1 92 ? -14.431 2.824 37.061 1.00 91.88 92 ILE A O 1
ATOM 670 N N . THR A 1 93 ? -13.440 3.554 35.190 1.00 93.81 93 THR A N 1
ATOM 671 C CA . THR A 1 93 ? -12.107 2.994 35.465 1.00 93.81 93 THR A CA 1
ATOM 672 C C . THR A 1 93 ? -11.293 3.838 36.436 1.00 93.81 93 THR A C 1
ATOM 674 O O . THR A 1 93 ? -10.323 3.357 37.020 1.00 93.81 93 THR A O 1
ATOM 677 N N . SER A 1 94 ? -11.715 5.081 36.674 1.00 93.12 94 SER A N 1
ATOM 678 C CA . SER A 1 94 ? -10.974 6.088 37.440 1.00 93.12 94 SER A CA 1
ATOM 679 C C . SER A 1 94 ? -9.552 6.343 36.929 1.00 93.12 94 SER A C 1
ATOM 681 O O . SER A 1 94 ? -8.665 6.741 37.690 1.00 93.12 94 SER A O 1
ATOM 683 N N . THR A 1 95 ? -9.316 6.085 35.644 1.00 93.19 95 THR A N 1
ATOM 684 C CA . THR A 1 95 ? -8.068 6.402 34.956 1.00 93.19 95 THR A CA 1
ATOM 685 C C . THR A 1 95 ? -8.353 7.296 33.760 1.00 93.19 95 THR A C 1
ATOM 687 O O . THR A 1 95 ? -9.496 7.443 33.358 1.00 93.19 95 THR A O 1
ATOM 690 N N . ASN A 1 96 ? -7.306 7.937 33.269 1.00 92.00 96 ASN A N 1
ATOM 691 C CA . ASN A 1 96 ? -7.235 8.508 31.937 1.00 92.00 96 ASN A CA 1
ATOM 692 C C . ASN A 1 96 ? -5.962 7.952 31.285 1.00 92.00 96 ASN A C 1
ATOM 694 O O . ASN A 1 96 ? -5.033 7.574 32.016 1.00 92.00 96 ASN A O 1
ATOM 698 N N . THR A 1 97 ? -5.887 7.854 29.961 1.00 94.88 97 THR A N 1
ATOM 699 C CA . THR A 1 97 ? -4.761 7.254 29.215 1.00 94.88 97 THR A CA 1
ATOM 700 C C . THR A 1 97 ? -4.474 5.778 29.554 1.00 94.88 97 THR A C 1
ATOM 702 O O . THR A 1 97 ? -3.328 5.314 29.529 1.00 94.88 97 THR A O 1
ATOM 705 N N . GLY A 1 98 ? -5.507 5.024 29.939 1.00 95.56 98 GLY A N 1
ATOM 706 C CA . GLY A 1 98 ? -5.431 3.605 30.297 1.00 95.56 98 GLY A CA 1
ATOM 707 C C . GLY A 1 98 ? -5.120 2.679 29.115 1.00 95.56 98 GLY A C 1
ATOM 708 O O . GLY A 1 98 ? -4.844 3.113 28.004 1.00 95.56 98 GLY A O 1
ATOM 709 N N . LYS A 1 99 ? -5.147 1.363 29.336 1.00 96.69 99 LYS A N 1
ATOM 710 C CA . LYS A 1 99 ? -4.824 0.380 28.281 1.00 96.69 99 LYS A CA 1
ATOM 711 C C . LYS A 1 99 ? -5.973 0.207 27.286 1.00 96.69 99 LYS A C 1
ATOM 713 O O . LYS A 1 99 ? -7.132 0.384 27.655 1.00 96.69 99 LYS A O 1
ATOM 718 N N . VAL A 1 100 ? -5.659 -0.263 26.080 1.00 96.31 100 VAL A N 1
ATOM 719 C CA . VAL A 1 100 ? -6.661 -0.686 25.085 1.00 96.31 100 VAL A CA 1
ATOM 720 C C . VAL A 1 100 ? -6.552 -2.190 24.863 1.00 96.31 100 VAL A C 1
ATOM 722 O O . VAL A 1 100 ? -5.459 -2.702 24.609 1.00 96.31 100 VAL A O 1
ATOM 725 N N . TYR A 1 101 ? -7.677 -2.898 24.954 1.00 95.56 101 TYR A N 1
ATOM 726 C CA . TYR A 1 101 ? -7.742 -4.349 24.759 1.00 95.56 101 TYR A CA 1
ATOM 727 C C . TYR A 1 101 ? -8.654 -4.702 23.594 1.00 95.56 101 TYR A C 1
ATOM 729 O O . TYR A 1 101 ? -9.744 -4.149 23.468 1.00 95.56 101 TYR A O 1
ATOM 737 N N . ALA A 1 102 ? -8.242 -5.684 22.793 1.00 95.50 102 ALA A N 1
ATOM 738 C CA . ALA A 1 102 ? -9.140 -6.333 21.849 1.00 95.50 102 ALA A CA 1
ATOM 739 C C . ALA A 1 102 ? -10.173 -7.182 22.613 1.00 95.50 102 ALA A C 1
ATOM 741 O O . ALA A 1 102 ? -9.817 -8.005 23.454 1.00 95.50 102 ALA A O 1
ATOM 742 N N . GLN A 1 103 ? -11.447 -6.984 22.290 1.00 94.88 103 GLN A N 1
ATOM 743 C CA . GLN A 1 103 ? -12.606 -7.713 22.815 1.00 94.88 103 GLN A CA 1
ATOM 744 C C . GLN A 1 103 ? -13.133 -8.768 21.830 1.00 94.88 103 GLN A C 1
ATOM 746 O O . GLN A 1 103 ? -14.031 -9.539 22.160 1.00 94.88 103 GLN A O 1
ATOM 751 N N . ALA A 1 104 ? -12.586 -8.807 20.614 1.00 95.31 104 ALA A N 1
ATOM 752 C CA . ALA A 1 104 ? -12.830 -9.853 19.630 1.00 95.31 104 ALA A CA 1
ATOM 753 C C . ALA A 1 104 ? -11.527 -10.236 18.913 1.00 95.31 104 ALA A C 1
ATOM 755 O O . ALA A 1 104 ? -10.539 -9.501 18.935 1.00 95.31 104 ALA A O 1
ATOM 756 N N . TRP A 1 105 ? -11.524 -11.413 18.294 1.00 96.75 105 TRP A N 1
ATOM 757 C CA . TRP A 1 105 ? -10.364 -12.000 17.620 1.00 96.75 105 TRP A CA 1
ATOM 758 C C . TRP A 1 105 ? -10.815 -13.087 16.640 1.00 96.75 105 TRP A C 1
ATOM 760 O O . TRP A 1 105 ? -11.992 -13.453 16.573 1.00 96.75 105 TRP A O 1
ATOM 770 N N . SER A 1 106 ? -9.876 -13.626 15.862 1.00 95.06 106 SER A N 1
ATOM 771 C CA . SER A 1 106 ? -10.131 -14.800 15.025 1.00 95.06 106 SER A CA 1
ATOM 772 C C . SER A 1 106 ? -10.403 -16.051 15.865 1.00 95.06 106 SER A C 1
ATOM 774 O O . SER A 1 106 ? -9.641 -16.395 16.768 1.00 95.06 106 SER A O 1
ATOM 776 N N . SER A 1 107 ? -11.483 -16.760 15.541 1.00 90.94 107 SER A N 1
ATOM 777 C CA . SER A 1 107 ? -11.875 -18.015 16.188 1.00 90.94 107 SER A CA 1
ATOM 778 C C . SER A 1 107 ? -11.112 -19.241 15.669 1.00 90.94 107 SER A C 1
ATOM 780 O O . SER A 1 107 ? -11.015 -20.245 16.377 1.00 90.94 107 SER A O 1
ATOM 782 N N . ASP A 1 108 ? -10.594 -19.181 14.441 1.00 92.25 108 ASP A N 1
ATOM 783 C CA . ASP A 1 108 ? -9.971 -20.300 13.722 1.00 92.25 108 ASP A CA 1
ATOM 784 C C . ASP A 1 108 ? -8.476 -20.081 13.434 1.00 92.25 108 ASP A C 1
ATOM 786 O O . ASP A 1 108 ? -7.706 -21.040 13.482 1.00 92.25 108 ASP A O 1
ATOM 790 N N . VAL A 1 109 ? -8.032 -18.839 13.223 1.00 92.56 109 VAL A N 1
ATOM 791 C CA . VAL A 1 109 ? -6.609 -18.497 13.107 1.00 92.56 109 VAL A CA 1
ATOM 792 C C . VAL A 1 109 ? -6.048 -18.172 14.484 1.00 92.56 109 VAL A C 1
ATOM 794 O O . VAL A 1 109 ? -6.395 -17.165 15.103 1.00 92.56 109 VAL A O 1
ATOM 797 N N . LYS A 1 110 ? -5.147 -19.034 14.962 1.00 94.88 110 LYS A N 1
ATOM 798 C CA . LYS A 1 110 ? -4.567 -18.939 16.302 1.00 94.88 110 LYS A CA 1
ATOM 799 C C . LYS A 1 110 ? -3.048 -18.897 16.258 1.00 94.88 110 LYS A C 1
ATOM 801 O O . LYS A 1 110 ? -2.416 -19.662 15.535 1.00 94.88 110 LYS A O 1
ATOM 806 N N . VAL A 1 111 ? -2.469 -18.053 17.103 1.00 95.81 111 VAL A N 1
ATOM 807 C CA . VAL A 1 111 ? -1.033 -17.979 17.369 1.00 95.81 111 VAL A CA 1
ATOM 808 C C . VAL A 1 111 ? -0.814 -18.360 18.823 1.00 95.81 111 VAL A C 1
ATOM 810 O O . VAL A 1 111 ? -1.397 -17.754 19.716 1.00 95.81 111 VAL A O 1
ATOM 813 N N . GLU A 1 112 ? 0.010 -19.380 19.063 1.00 95.56 112 GLU A N 1
ATOM 814 C CA . GLU A 1 112 ? 0.275 -19.910 20.413 1.00 95.56 112 GLU A CA 1
ATOM 815 C C . GLU A 1 112 ? -1.023 -20.309 21.141 1.00 95.56 112 GLU A C 1
ATOM 817 O O . GLU A 1 112 ? -1.211 -20.059 22.329 1.00 95.56 112 GLU A O 1
ATOM 822 N N . SER A 1 113 ? -1.933 -20.947 20.397 1.00 95.00 113 SER A N 1
ATOM 823 C CA . SER A 1 113 ? -3.263 -21.388 20.851 1.00 95.00 113 SER A CA 1
ATOM 824 C C . SER A 1 113 ? -4.252 -20.273 21.211 1.00 95.00 113 SER A C 1
ATOM 826 O O . SER A 1 113 ? -5.353 -20.580 21.665 1.00 95.00 113 SER A O 1
ATOM 828 N N . LYS A 1 114 ? -3.908 -19.007 20.960 1.00 96.12 114 LYS A N 1
ATOM 829 C CA . LYS A 1 114 ? -4.764 -17.837 21.191 1.00 96.12 114 LYS A CA 1
ATOM 830 C C . LYS A 1 114 ? -5.230 -17.239 19.873 1.00 96.12 114 LYS A C 1
ATOM 832 O O . LYS A 1 114 ? -4.445 -17.190 18.925 1.00 96.12 114 LYS A O 1
ATOM 837 N N . GLY A 1 115 ? -6.480 -16.789 19.799 1.00 96.62 115 GLY A N 1
ATOM 838 C CA . GLY A 1 115 ? -6.963 -16.054 18.632 1.00 96.62 115 GLY A CA 1
ATOM 839 C C . GLY A 1 115 ? -6.146 -14.785 18.384 1.00 96.62 115 GLY A C 1
ATOM 840 O O . GLY A 1 115 ? -5.624 -14.179 19.319 1.00 96.62 115 GLY A O 1
ATOM 841 N N . VAL A 1 116 ? -6.013 -14.387 17.121 1.00 97.00 116 VAL A N 1
ATOM 842 C CA . VAL A 1 116 ? -5.332 -13.136 16.748 1.00 97.00 116 VAL A CA 1
ATOM 843 C C . VAL A 1 116 ? -6.335 -11.997 16.590 1.00 97.00 116 VAL A C 1
ATOM 845 O O . VAL A 1 116 ? -7.387 -12.193 15.977 1.00 97.00 116 VAL A O 1
ATOM 848 N N . ALA A 1 117 ? -6.021 -10.816 17.125 1.00 96.69 117 ALA A N 1
ATOM 849 C CA . ALA A 1 117 ? -6.820 -9.612 16.898 1.00 96.69 117 ALA A CA 1
ATOM 850 C C . ALA A 1 117 ? -6.583 -9.080 15.478 1.00 96.69 117 ALA A C 1
ATOM 852 O O . ALA A 1 117 ? -5.459 -9.130 14.969 1.00 96.69 117 ALA A O 1
ATOM 853 N N . ARG A 1 118 ? -7.632 -8.587 14.817 1.00 94.75 118 ARG A N 1
ATOM 854 C CA . ARG A 1 118 ? -7.581 -8.166 13.410 1.00 94.75 118 ARG A CA 1
ATOM 855 C C . ARG A 1 118 ? -8.323 -6.856 13.169 1.00 94.75 118 ARG A C 1
ATOM 857 O O . ARG A 1 118 ? -9.145 -6.445 13.985 1.00 94.75 118 ARG A O 1
ATOM 864 N N . LEU A 1 119 ? -8.117 -6.260 11.994 1.00 93.06 119 LEU A N 1
ATOM 865 C CA . LEU A 1 119 ? -8.990 -5.218 11.441 1.00 93.06 119 LEU A CA 1
ATOM 866 C C . LEU A 1 119 ? -10.459 -5.590 11.664 1.00 93.06 119 LEU A C 1
ATOM 868 O O . LEU A 1 119 ? -10.868 -6.674 11.268 1.00 93.06 119 LEU A O 1
ATOM 872 N N . GLY A 1 120 ? -11.262 -4.688 12.213 1.00 91.31 120 GLY A N 1
ATOM 873 C CA . GLY A 1 120 ? -12.700 -4.808 12.452 1.00 91.31 120 GLY A CA 1
ATOM 874 C C . GLY A 1 120 ? -13.069 -5.537 13.743 1.00 91.31 120 GLY A C 1
ATOM 875 O O . GLY A 1 120 ? -14.252 -5.638 14.053 1.00 91.31 120 GLY A O 1
ATOM 876 N N . ASP A 1 121 ? -12.098 -6.113 14.465 1.00 95.31 121 ASP A N 1
ATOM 877 C CA . ASP A 1 121 ? -12.390 -6.741 15.750 1.00 95.31 121 ASP A CA 1
ATOM 878 C C . ASP A 1 121 ? -12.629 -5.616 16.764 1.00 95.31 121 ASP A C 1
ATOM 880 O O . ASP A 1 121 ? -11.992 -4.564 16.698 1.00 95.31 121 ASP A O 1
ATOM 884 N N . MET A 1 122 ? -13.592 -5.808 17.663 1.00 95.62 122 MET A N 1
ATOM 885 C CA . MET A 1 122 ? -13.919 -4.810 18.678 1.00 95.62 122 MET A CA 1
ATOM 886 C C . MET A 1 122 ? -12.770 -4.677 19.673 1.00 95.62 122 MET A C 1
ATOM 888 O O . MET A 1 122 ? -12.108 -5.660 20.004 1.00 95.62 122 MET A O 1
ATOM 892 N N . ALA A 1 123 ? -12.576 -3.476 20.186 1.00 95.31 123 ALA A N 1
ATOM 893 C CA . ALA A 1 123 ? -11.667 -3.136 21.259 1.00 95.31 123 ALA A CA 1
ATOM 894 C C . ALA A 1 123 ? -12.350 -2.156 22.212 1.00 95.31 123 ALA A C 1
ATOM 896 O O . ALA A 1 123 ? -13.305 -1.487 21.838 1.00 95.31 123 ALA A O 1
ATOM 897 N N . THR A 1 124 ? -11.871 -2.090 23.443 1.00 95.12 124 THR A N 1
ATOM 898 C CA . THR A 1 124 ? -12.331 -1.125 24.447 1.00 95.12 124 THR A CA 1
ATOM 899 C C . THR A 1 124 ? -11.132 -0.393 25.023 1.00 95.12 124 THR A C 1
ATOM 901 O O . THR A 1 124 ? -10.051 -0.980 25.173 1.00 95.12 124 THR A O 1
ATOM 904 N N . SER A 1 125 ? -11.333 0.885 25.334 1.00 95.38 125 SER A N 1
ATOM 905 C CA . SER A 1 125 ? -10.259 1.808 25.699 1.00 95.38 125 SER A CA 1
ATOM 906 C C . SER A 1 125 ? -10.279 2.199 27.178 1.00 95.38 125 SER A C 1
ATOM 908 O O . SER A 1 125 ? -11.194 1.866 27.939 1.00 95.38 125 SER A O 1
ATOM 910 N N . ASN A 1 126 ? -9.200 2.860 27.592 1.00 94.50 126 ASN A N 1
ATOM 911 C CA . ASN A 1 126 ? -9.022 3.445 28.916 1.00 94.50 126 ASN A CA 1
ATOM 912 C C . ASN A 1 126 ? -9.140 2.469 30.103 1.00 94.50 126 ASN A C 1
ATOM 914 O O . ASN A 1 126 ? -9.667 2.783 31.171 1.00 94.50 126 ASN A O 1
ATOM 918 N N . HIS A 1 127 ? -8.631 1.246 29.949 1.00 94.94 127 HIS A N 1
ATOM 919 C CA . HIS A 1 127 ? -8.703 0.230 30.995 1.00 94.94 127 HIS A CA 1
ATOM 920 C C . HIS A 1 127 ? -7.748 0.498 32.168 1.00 94.94 127 HIS A C 1
ATOM 922 O O . HIS A 1 127 ? -6.524 0.505 32.008 1.00 94.94 127 HIS A O 1
ATOM 928 N N . ALA A 1 128 ? -8.317 0.531 33.375 1.00 90.25 128 ALA A N 1
ATOM 929 C CA . ALA A 1 128 ? -7.657 0.193 34.647 1.00 90.25 128 ALA A CA 1
ATOM 930 C C . ALA A 1 128 ? -8.385 -0.943 35.403 1.00 90.25 128 ALA A C 1
ATOM 932 O O . ALA A 1 128 ? -8.024 -1.296 36.525 1.00 90.25 128 ALA A O 1
ATOM 933 N N . SER A 1 129 ? -9.408 -1.527 34.772 1.00 85.69 129 SER A N 1
ATOM 934 C CA . SER A 1 129 ? -10.210 -2.643 35.271 1.00 85.69 129 SER A CA 1
ATOM 935 C C . SER A 1 129 ? -10.568 -3.589 34.113 1.00 85.69 129 SER A C 1
ATOM 937 O O . SER A 1 129 ? -10.166 -3.349 32.971 1.00 85.69 129 SER A O 1
ATOM 939 N N . ASN A 1 130 ? -11.329 -4.656 34.381 1.00 83.69 130 ASN A N 1
ATOM 940 C CA . ASN A 1 130 ? -11.810 -5.551 33.320 1.00 83.69 130 ASN A CA 1
ATOM 941 C C . ASN A 1 130 ? -12.694 -4.818 32.300 1.00 83.69 130 ASN A C 1
ATOM 943 O O . ASN A 1 130 ? -12.649 -5.146 31.120 1.00 83.69 130 ASN A O 1
ATOM 947 N N . MET A 1 131 ? -13.467 -3.823 32.744 1.00 87.81 131 MET A N 1
ATOM 948 C CA . MET A 1 131 ? -14.221 -2.945 31.850 1.00 87.81 131 MET A CA 1
ATOM 949 C C . MET A 1 131 ? -13.370 -1.728 31.479 1.00 87.81 131 MET A C 1
ATOM 951 O O . MET A 1 131 ? -12.631 -1.211 32.326 1.00 87.81 131 MET A O 1
ATOM 955 N N . GLY A 1 132 ? -13.476 -1.306 30.219 1.00 90.88 132 GLY A N 1
ATOM 956 C CA . GLY A 1 132 ? -12.968 -0.019 29.748 1.00 90.88 132 GLY A CA 1
ATOM 957 C C . GLY A 1 132 ? -13.872 1.128 30.195 1.00 90.88 132 GLY A C 1
ATOM 958 O O . GLY A 1 132 ? -14.961 0.888 30.726 1.00 90.88 132 GLY A O 1
ATOM 959 N N . ASP A 1 133 ? -13.401 2.358 30.012 1.00 94.06 133 ASP A N 1
ATOM 960 C CA . ASP A 1 133 ? -14.186 3.565 30.314 1.00 94.06 133 ASP A CA 1
ATOM 961 C C . ASP A 1 133 ? -15.040 3.998 29.109 1.00 94.06 133 ASP A C 1
ATOM 963 O O . ASP A 1 133 ? -16.186 4.421 29.273 1.00 94.06 133 ASP A O 1
ATOM 967 N N . ALA A 1 134 ? -14.525 3.744 27.902 1.00 92.81 134 ALA A N 1
ATOM 968 C CA . ALA A 1 134 ? -15.192 3.960 26.625 1.00 92.81 134 ALA A CA 1
ATOM 969 C C . ALA A 1 134 ? -16.003 2.726 26.153 1.00 92.81 134 ALA A C 1
ATOM 971 O O . ALA A 1 134 ? -15.683 1.582 26.517 1.00 92.81 134 ALA A O 1
ATOM 972 N N . PRO A 1 135 ? -17.061 2.921 25.337 1.00 92.25 135 PRO A N 1
ATOM 973 C CA . PRO A 1 135 ? -17.767 1.822 24.681 1.00 92.25 135 PRO A CA 1
ATOM 974 C C . PRO A 1 135 ? -16.851 1.048 23.711 1.00 92.25 135 PRO A C 1
ATOM 976 O O . PRO A 1 135 ? -15.773 1.506 23.365 1.00 92.25 135 PRO A O 1
ATOM 979 N N . PRO A 1 136 ? -17.250 -0.146 23.240 1.00 93.88 136 PRO A N 1
ATOM 980 C CA . PRO A 1 136 ? -16.451 -0.858 22.252 1.00 93.88 136 PRO A CA 1
ATOM 981 C C . PRO A 1 136 ? -16.383 -0.130 20.901 1.00 93.88 136 PRO A C 1
ATOM 983 O O . PRO A 1 136 ? -17.421 0.190 20.317 1.00 93.88 136 PRO A O 1
ATOM 986 N N . MET A 1 137 ? -15.174 0.012 20.361 1.00 95.06 137 MET A N 1
ATOM 987 C CA . MET A 1 137 ? -14.885 0.557 19.034 1.00 95.06 137 MET A CA 1
ATOM 988 C C . MET A 1 137 ? -14.100 -0.450 18.187 1.00 95.06 137 MET A C 1
ATOM 990 O O . MET A 1 137 ? -13.414 -1.329 18.703 1.00 95.06 137 MET A O 1
ATOM 994 N N . VAL A 1 138 ? -14.197 -0.358 16.862 1.00 95.06 138 VAL A N 1
ATOM 995 C CA . VAL A 1 138 ? -13.486 -1.277 15.961 1.00 95.06 138 VAL A CA 1
ATOM 996 C C . VAL A 1 138 ? -11.993 -0.948 15.869 1.00 95.06 138 VAL A C 1
ATOM 998 O O . VAL A 1 138 ? -11.598 0.213 15.760 1.00 95.06 138 VAL A O 1
ATOM 1001 N N . ILE A 1 139 ? -11.150 -1.982 15.832 1.00 95.44 139 ILE A N 1
ATOM 1002 C CA . ILE A 1 139 ? -9.750 -1.848 15.421 1.00 95.44 139 ILE A CA 1
ATOM 1003 C C . ILE A 1 139 ? -9.725 -1.552 13.921 1.00 95.44 139 ILE A C 1
ATOM 1005 O O . ILE A 1 139 ? -10.217 -2.332 13.112 1.00 95.44 139 ILE A O 1
ATOM 1009 N N . VAL A 1 140 ? -9.122 -0.442 13.529 1.00 92.50 140 VAL A N 1
ATOM 1010 C CA . VAL A 1 140 ? -8.901 -0.054 12.137 1.00 92.50 140 VAL A CA 1
ATOM 1011 C C . VAL A 1 140 ? -7.541 -0.577 11.681 1.00 92.50 140 VAL A C 1
ATOM 1013 O O . VAL A 1 140 ? -6.556 -0.479 12.405 1.00 92.50 140 VAL A O 1
ATOM 1016 N N . GLY A 1 141 ? -7.490 -1.108 10.467 1.00 86.69 141 GLY A N 1
ATOM 1017 C CA . GLY A 1 141 ? -6.306 -1.642 9.799 1.00 86.69 141 GLY A CA 1
ATOM 1018 C C . GLY A 1 141 ? -6.548 -1.724 8.291 1.00 86.69 141 GLY A C 1
ATOM 1019 O O . GLY A 1 141 ? -7.527 -1.181 7.777 1.00 86.69 141 GLY A O 1
ATOM 1020 N N . LYS A 1 142 ? -5.677 -2.417 7.574 1.00 77.12 142 LYS A N 1
ATOM 1021 C CA . LYS A 1 142 ? -5.776 -2.666 6.138 1.00 77.12 142 LYS A CA 1
ATOM 1022 C C . LYS A 1 142 ? -6.669 -3.883 5.865 1.00 77.12 142 LYS A C 1
ATOM 1024 O O . LYS A 1 142 ? -6.493 -4.938 6.473 1.00 77.12 142 LYS A O 1
ATOM 1029 N N . PRO A 1 143 ? -7.662 -3.801 4.977 1.00 64.31 143 PRO A N 1
ATOM 1030 C CA . PRO A 1 143 ? -8.407 -4.991 4.567 1.00 64.31 143 PRO A CA 1
ATOM 1031 C C . PRO A 1 143 ? -7.566 -5.869 3.613 1.00 64.31 143 PRO A C 1
ATOM 1033 O O . PRO A 1 143 ? -6.694 -5.357 2.915 1.00 64.31 143 PRO A O 1
ATOM 1036 N N . ALA A 1 144 ? -7.770 -7.202 3.610 1.00 55.19 144 ALA A N 1
ATOM 1037 C CA . ALA A 1 144 ? -7.003 -8.131 2.743 1.00 55.19 144 ALA A CA 1
ATOM 1038 C C . ALA A 1 144 ? -7.255 -7.927 1.259 1.00 55.19 144 ALA A C 1
ATOM 1040 O O . ALA A 1 144 ? -6.394 -8.168 0.417 1.00 55.19 144 ALA A O 1
ATOM 1041 N N . PHE A 1 145 ? -8.459 -7.473 0.968 1.00 49.78 145 PHE A N 1
ATOM 1042 C CA . PHE A 1 145 ? -8.808 -6.838 -0.277 1.00 49.78 145 PHE A CA 1
ATOM 1043 C C . PHE A 1 145 ? -8.808 -5.369 0.078 1.00 49.78 145 PHE A C 1
ATOM 1045 O O . PHE A 1 145 ? -9.491 -5.032 1.042 1.00 49.78 145 PHE A O 1
ATOM 1052 N N . GLY A 1 146 ? -8.031 -4.531 -0.615 1.00 45.25 146 GLY A N 1
ATOM 1053 C CA . GLY A 1 146 ? -8.099 -3.084 -0.413 1.00 45.25 146 GLY A CA 1
ATOM 1054 C C . GLY A 1 146 ? -9.560 -2.659 -0.281 1.00 45.25 146 GLY A C 1
ATOM 1055 O O . GLY A 1 146 ? -10.438 -3.298 -0.875 1.00 45.25 146 GLY A O 1
ATOM 1056 N N . ILE A 1 147 ? -9.836 -1.619 0.516 1.00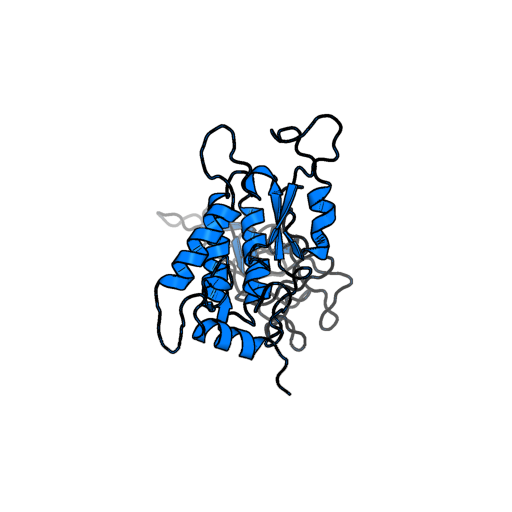 38.66 147 ILE A N 1
ATOM 1057 C CA . ILE A 1 147 ? -11.087 -0.874 0.344 1.00 38.66 147 ILE A CA 1
ATOM 1058 C C . ILE A 1 147 ? -11.218 -0.750 -1.164 1.00 38.66 147 ILE A C 1
ATOM 1060 O O . ILE A 1 147 ? -10.249 -0.337 -1.798 1.00 38.66 147 ILE A O 1
ATOM 1064 N N . SER A 1 148 ? -12.286 -1.312 -1.728 1.00 37.88 148 SER A N 1
ATOM 1065 C CA . SER A 1 148 ? -12.474 -1.339 -3.168 1.00 37.88 148 SER A CA 1
ATOM 1066 C C . SER A 1 148 ? -12.368 0.108 -3.621 1.00 37.88 148 SER A C 1
ATOM 1068 O O . SER A 1 148 ? -13.310 0.868 -3.395 1.00 37.88 148 SER A O 1
ATOM 1070 N N . GLY A 1 149 ? -11.200 0.493 -4.135 1.00 38.62 149 GLY A N 1
ATOM 1071 C CA . GLY A 1 149 ? -11.002 1.759 -4.806 1.00 38.62 149 GLY A CA 1
ATOM 1072 C C . GLY A 1 149 ? -11.882 1.649 -6.025 1.00 38.62 149 GLY A C 1
ATOM 1073 O O . GLY A 1 149 ? -11.506 0.999 -6.987 1.00 38.62 149 GLY A O 1
ATOM 1074 N N . ASP A 1 150 ? -13.112 2.128 -5.907 1.00 46.22 150 ASP A N 1
ATOM 1075 C CA . ASP A 1 150 ? -14.196 1.877 -6.843 1.00 46.22 150 ASP A CA 1
ATOM 1076 C C . ASP A 1 150 ? -14.447 0.383 -7.160 1.00 46.22 150 ASP A C 1
ATOM 1078 O O . ASP A 1 150 ? -13.627 -0.517 -6.992 1.00 46.22 150 ASP A O 1
ATOM 1082 N N . ALA A 1 151 ? -15.614 0.060 -7.706 1.00 49.62 151 ALA A N 1
ATOM 1083 C CA . ALA A 1 151 ? -15.823 -1.250 -8.338 1.00 49.62 151 ALA A CA 1
ATOM 1084 C C . ALA A 1 151 ? -14.957 -1.437 -9.614 1.00 49.62 151 ALA A C 1
ATOM 1086 O O . ALA A 1 151 ? -15.068 -2.452 -10.301 1.00 49.62 151 ALA A O 1
ATOM 1087 N N . ASP A 1 152 ? -14.100 -0.457 -9.916 1.00 61.34 152 ASP A N 1
ATOM 1088 C CA . ASP A 1 152 ? -13.442 -0.226 -11.192 1.00 61.34 152 ASP A CA 1
ATOM 1089 C C . ASP A 1 152 ? -11.909 -0.225 -11.132 1.00 61.34 152 ASP A C 1
ATOM 1091 O O . ASP A 1 152 ? -11.285 -0.314 -12.195 1.00 61.34 152 ASP A O 1
ATOM 1095 N N . CYS A 1 153 ? -11.281 -0.173 -9.949 1.00 75.25 153 CYS A N 1
ATOM 1096 C CA . CYS A 1 153 ? -9.825 -0.242 -9.878 1.00 75.25 153 CYS A CA 1
ATOM 1097 C C . CYS A 1 153 ? -9.314 -1.656 -10.165 1.00 75.25 153 CYS A C 1
ATOM 1099 O O . CYS A 1 153 ? -9.477 -2.590 -9.377 1.00 75.25 153 CYS A O 1
ATOM 1101 N N . MET A 1 154 ? -8.636 -1.804 -11.302 1.00 86.00 154 MET A N 1
ATOM 1102 C CA . MET A 1 154 ? -7.943 -3.029 -11.685 1.00 86.00 154 MET A CA 1
ATOM 1103 C C . MET A 1 154 ? -6.447 -2.753 -11.806 1.00 86.00 154 MET A C 1
ATOM 1105 O O . MET A 1 154 ? -5.983 -2.226 -12.818 1.00 86.00 154 MET A O 1
ATOM 1109 N N . VAL A 1 155 ? -5.700 -3.153 -10.778 1.00 89.69 155 VAL A N 1
ATOM 1110 C CA . VAL A 1 155 ? -4.235 -3.110 -10.746 1.00 89.69 155 VAL A CA 1
ATOM 1111 C C . VAL A 1 155 ? -3.702 -4.494 -10.383 1.00 89.69 155 VAL A C 1
ATOM 1113 O O . VAL A 1 155 ? -4.087 -5.078 -9.369 1.00 89.69 155 VAL A O 1
ATOM 1116 N N . GLY A 1 156 ? -2.790 -5.024 -11.190 1.00 89.31 156 GLY A N 1
ATOM 1117 C CA . GLY A 1 156 ? -2.236 -6.368 -11.013 1.00 89.31 156 GLY A CA 1
ATOM 1118 C C . GLY A 1 156 ? -1.205 -6.702 -12.082 1.00 89.31 156 GLY A C 1
ATOM 1119 O O . GLY A 1 156 ? -0.837 -5.828 -12.862 1.00 89.31 156 GLY A O 1
ATOM 1120 N N . SER A 1 157 ? -0.727 -7.945 -12.127 1.00 90.62 157 SER A N 1
ATOM 1121 C CA . SER A 1 157 ? 0.100 -8.399 -13.251 1.00 90.62 157 SER A CA 1
ATOM 1122 C C . SER A 1 157 ? -0.707 -8.340 -14.553 1.00 90.62 157 SER A C 1
ATOM 1124 O O . SER A 1 157 ? -1.942 -8.407 -14.549 1.00 90.62 157 SER A O 1
ATOM 1126 N N . PHE A 1 158 ? -0.020 -8.194 -15.685 1.00 90.38 158 PHE A N 1
ATOM 1127 C CA . PHE A 1 158 ? -0.673 -8.170 -16.991 1.00 90.38 158 PHE A CA 1
ATOM 1128 C C . PHE A 1 158 ? -1.512 -9.435 -17.227 1.00 90.38 158 PHE A C 1
ATOM 1130 O O . PHE A 1 158 ? -2.656 -9.320 -17.660 1.00 90.38 158 PHE A O 1
ATOM 1137 N N . GLU A 1 159 ? -0.996 -10.618 -16.883 1.00 89.31 159 GLU A N 1
ATOM 1138 C CA . GLU A 1 159 ? -1.735 -11.886 -17.000 1.00 89.31 159 GLU A CA 1
ATOM 1139 C C . GLU A 1 159 ? -3.049 -11.900 -16.201 1.00 89.31 159 GLU A C 1
ATOM 1141 O O . GLU A 1 159 ? -4.058 -12.415 -16.683 1.00 89.31 159 GLU A O 1
ATOM 1146 N N . ASP A 1 160 ? -3.078 -11.272 -15.021 1.00 88.12 160 ASP A N 1
ATOM 1147 C CA . ASP A 1 160 ? -4.241 -11.305 -14.130 1.00 88.12 160 ASP A CA 1
ATOM 1148 C C . ASP A 1 160 ? -5.370 -10.369 -14.573 1.00 88.12 160 ASP A C 1
ATOM 1150 O O . ASP A 1 160 ? -6.556 -10.632 -14.294 1.00 88.12 160 ASP A O 1
ATOM 1154 N N . ILE A 1 161 ? -5.004 -9.247 -15.208 1.00 89.06 161 ILE A N 1
ATOM 1155 C CA . ILE A 1 161 ? -5.934 -8.145 -15.476 1.00 89.06 161 ILE A CA 1
ATOM 1156 C C . ILE A 1 161 ? -6.201 -7.888 -16.959 1.00 89.06 161 ILE A C 1
ATOM 1158 O O . ILE A 1 161 ? -7.224 -7.278 -17.257 1.00 89.06 161 ILE A O 1
ATOM 1162 N N . HIS A 1 162 ? -5.347 -8.329 -17.892 1.00 86.69 162 HIS A N 1
ATOM 1163 C CA . HIS A 1 162 ? -5.444 -7.947 -19.309 1.00 86.69 162 HIS A CA 1
ATOM 1164 C C . HIS A 1 162 ? -6.815 -8.256 -19.921 1.00 86.69 162 HIS A C 1
ATOM 1166 O O . HIS A 1 162 ? -7.472 -7.361 -20.457 1.00 86.69 162 HIS A O 1
ATOM 1172 N N . ASP A 1 163 ? -7.276 -9.500 -19.793 1.00 86.06 163 ASP A N 1
ATOM 1173 C CA . ASP A 1 163 ? -8.542 -9.936 -20.386 1.00 86.06 163 ASP A CA 1
ATOM 1174 C C . ASP A 1 163 ? -9.749 -9.263 -19.726 1.00 86.06 163 ASP A C 1
ATOM 1176 O O . ASP A 1 163 ? -10.697 -8.865 -20.407 1.00 86.06 163 ASP A O 1
ATOM 1180 N N . LYS A 1 164 ? -9.701 -9.080 -18.401 1.00 86.19 164 LYS A N 1
ATOM 1181 C CA . LYS A 1 164 ? -10.763 -8.412 -17.633 1.00 86.19 164 LYS A CA 1
ATOM 1182 C C . LYS A 1 164 ? -10.858 -6.934 -17.991 1.00 86.19 164 LYS A C 1
ATOM 1184 O O . LYS A 1 164 ? -11.955 -6.429 -18.207 1.00 86.19 164 LYS A O 1
ATOM 1189 N N . CYS A 1 165 ? -9.711 -6.272 -18.110 1.00 86.56 165 CYS A N 1
ATOM 1190 C CA . CYS A 1 165 ? -9.627 -4.878 -18.506 1.00 86.56 165 CYS A CA 1
ATOM 1191 C C . CYS A 1 165 ? -10.159 -4.686 -19.931 1.00 86.56 165 CYS A C 1
ATOM 1193 O O . CYS A 1 165 ? -11.054 -3.880 -20.151 1.00 86.56 165 CYS A O 1
ATOM 1195 N N . ASN A 1 166 ? -9.712 -5.502 -20.889 1.00 83.06 166 ASN A N 1
ATOM 1196 C CA . ASN A 1 166 ? -10.183 -5.439 -22.277 1.00 83.06 166 ASN A CA 1
ATOM 1197 C C . ASN A 1 166 ? -11.684 -5.736 -22.434 1.00 83.06 166 ASN A C 1
ATOM 1199 O O . ASN A 1 166 ? -12.306 -5.299 -23.404 1.00 83.06 166 ASN A O 1
ATOM 1203 N N . ALA A 1 167 ? -12.269 -6.508 -21.515 1.00 81.19 167 ALA A N 1
ATOM 1204 C CA . ALA A 1 167 ? -13.699 -6.790 -21.504 1.00 81.19 167 ALA A CA 1
ATOM 1205 C C . ALA A 1 167 ? -14.543 -5.608 -20.993 1.00 81.19 167 ALA A C 1
ATOM 1207 O O . ALA A 1 167 ? -15.756 -5.586 -21.239 1.00 81.19 167 ALA A O 1
ATOM 1208 N N . LYS A 1 168 ? -13.932 -4.630 -20.306 1.00 79.62 168 LYS A N 1
ATOM 1209 C CA . LYS A 1 168 ? -14.625 -3.435 -19.822 1.00 79.62 168 LYS A CA 1
ATOM 1210 C C . LYS A 1 168 ? -15.055 -2.575 -21.008 1.00 79.62 168 LYS A C 1
ATOM 1212 O O . LYS A 1 168 ? -14.295 -2.323 -21.944 1.00 79.62 168 LYS A O 1
ATOM 1217 N N . LYS A 1 169 ? -16.316 -2.151 -20.971 1.00 73.06 169 LYS A N 1
ATOM 1218 C CA . LYS A 1 169 ? -16.922 -1.284 -21.980 1.00 73.06 169 LYS A CA 1
ATOM 1219 C C . LYS A 1 169 ? -16.969 0.136 -21.449 1.00 73.06 169 LYS A C 1
ATOM 1221 O O . LYS A 1 169 ? -17.363 0.340 -20.308 1.00 73.06 169 LYS A O 1
ATOM 1226 N N . ASP A 1 170 ? -16.649 1.081 -22.314 1.00 68.38 170 ASP A N 1
ATOM 1227 C CA . ASP A 1 170 ? -16.877 2.499 -22.091 1.00 68.38 170 ASP A CA 1
ATOM 1228 C C . ASP A 1 170 ? -17.945 2.965 -23.095 1.00 68.38 170 ASP A C 1
ATOM 1230 O O . ASP A 1 170 ? -17.695 2.937 -24.304 1.00 68.38 170 ASP A O 1
ATOM 1234 N N . PRO A 1 171 ? -19.159 3.329 -22.645 1.00 61.81 171 PRO A N 1
ATOM 1235 C CA . PRO A 1 171 ? -20.189 3.868 -23.530 1.00 61.81 171 PRO A CA 1
ATOM 1236 C C . PRO A 1 171 ? -19.840 5.270 -24.061 1.00 61.81 171 PRO A C 1
ATOM 1238 O O . PRO A 1 171 ? -20.509 5.743 -24.979 1.00 61.81 171 PRO A O 1
ATOM 1241 N N . THR A 1 172 ? -18.825 5.922 -23.487 1.00 64.19 172 THR A N 1
ATOM 1242 C CA . THR A 1 172 ? -18.353 7.268 -23.830 1.00 64.19 172 THR A CA 1
ATOM 1243 C C . THR A 1 172 ? -17.125 7.275 -24.740 1.00 64.19 172 THR A C 1
ATOM 1245 O O . THR A 1 172 ? -16.749 8.347 -25.210 1.00 64.19 172 THR A O 1
ATOM 1248 N N . ASP A 1 173 ? -16.548 6.107 -25.064 1.00 68.38 173 ASP A N 1
ATOM 1249 C CA . ASP A 1 173 ? -15.359 6.016 -25.920 1.00 68.38 173 ASP A CA 1
ATOM 1250 C C . ASP A 1 173 ? -15.649 6.596 -27.325 1.00 68.38 173 ASP A C 1
ATOM 1252 O O . ASP A 1 173 ? -16.397 5.992 -28.107 1.00 68.38 173 ASP A O 1
ATOM 1256 N N . PRO A 1 174 ? -15.033 7.735 -27.703 1.00 63.69 174 PRO A N 1
ATOM 1257 C CA . PRO A 1 174 ? -15.242 8.372 -29.002 1.00 63.69 174 PRO A CA 1
ATOM 1258 C C . PRO A 1 174 ? -14.695 7.540 -30.174 1.00 63.69 174 PRO A C 1
ATOM 1260 O O . PRO A 1 174 ? -14.972 7.842 -31.336 1.00 63.69 174 PRO A O 1
ATOM 1263 N N . LEU A 1 175 ? -13.911 6.492 -29.897 1.00 63.88 175 LEU A N 1
ATOM 1264 C CA . LEU A 1 175 ? -13.328 5.573 -30.875 1.00 63.88 175 LEU A CA 1
ATOM 1265 C C . LEU A 1 175 ? -14.101 4.252 -30.978 1.00 63.88 175 LEU A C 1
ATOM 1267 O O . LEU A 1 175 ? -13.716 3.381 -31.774 1.00 63.88 175 LEU A O 1
ATOM 1271 N N . ALA A 1 176 ? -15.185 4.090 -30.212 1.00 60.47 176 ALA A N 1
ATOM 1272 C CA . ALA A 1 176 ? -16.058 2.930 -30.290 1.00 60.47 176 ALA A CA 1
ATOM 1273 C C . ALA A 1 176 ? -16.757 2.889 -31.660 1.00 60.47 176 ALA A C 1
ATOM 1275 O O . ALA A 1 176 ? -17.727 3.599 -31.924 1.00 60.47 176 ALA A O 1
ATOM 1276 N N . LYS A 1 177 ? -16.278 2.039 -32.579 1.00 55.94 177 LYS A N 1
ATOM 1277 C CA . LYS A 1 177 ? -16.965 1.829 -33.864 1.00 55.94 177 LYS A CA 1
ATOM 1278 C C . LYS A 1 177 ? -18.233 0.990 -33.644 1.00 55.94 177 LYS A C 1
ATOM 1280 O O . LYS A 1 177 ? -18.114 -0.112 -33.088 1.00 55.94 177 LYS A O 1
ATOM 1285 N N . PRO A 1 178 ? -19.410 1.422 -34.146 1.00 46.66 178 PRO A N 1
ATOM 1286 C CA . PRO A 1 178 ? -20.637 0.631 -34.084 1.00 46.66 178 PRO A CA 1
ATOM 1287 C C . PRO A 1 178 ? -20.419 -0.772 -34.666 1.00 46.66 178 PRO A C 1
ATOM 1289 O O . PRO A 1 178 ? -19.934 -0.916 -35.787 1.00 46.66 178 PRO A O 1
ATOM 1292 N N . GLY A 1 179 ? -20.746 -1.816 -33.899 1.00 50.22 179 GLY A N 1
ATOM 1293 C CA . GLY A 1 179 ? -20.647 -3.214 -34.344 1.00 50.22 179 GLY A CA 1
ATOM 1294 C C . GLY A 1 179 ? -19.261 -3.867 -34.243 1.00 50.22 179 GLY A C 1
ATOM 1295 O O . GLY A 1 179 ? -19.124 -5.029 -34.619 1.00 50.22 179 GLY A O 1
ATOM 1296 N N . THR A 1 180 ? -18.240 -3.186 -33.711 1.00 50.62 180 THR A N 1
ATOM 1297 C CA . THR A 1 180 ? -16.941 -3.818 -33.402 1.00 50.62 180 THR A CA 1
ATOM 1298 C C . THR A 1 180 ? -16.824 -4.160 -31.916 1.00 50.62 180 THR A C 1
ATOM 1300 O O . THR A 1 180 ? -17.323 -3.426 -31.066 1.00 50.62 180 THR A O 1
ATOM 1303 N N . LYS A 1 181 ? -16.126 -5.256 -31.582 1.00 47.31 181 LYS A N 1
ATOM 1304 C CA . LYS A 1 181 ? -15.630 -5.531 -30.219 1.00 47.31 181 LYS A CA 1
ATOM 1305 C C . LYS A 1 181 ? -14.471 -4.571 -29.888 1.00 47.31 181 LYS A C 1
ATOM 1307 O O . LYS A 1 181 ? -13.341 -5.014 -29.705 1.00 47.31 181 LYS A O 1
ATO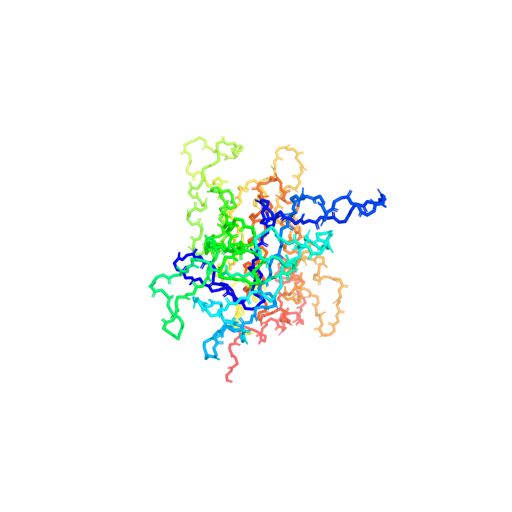M 1312 N N . GLY A 1 182 ? -14.699 -3.261 -29.949 1.00 53.25 182 GLY A N 1
ATOM 1313 C CA . GLY A 1 182 ? -13.680 -2.275 -29.596 1.00 53.25 182 GLY A CA 1
ATOM 1314 C C . GLY A 1 182 ? -13.290 -2.449 -28.130 1.00 53.25 182 GLY A C 1
ATOM 1315 O O . GLY A 1 182 ? -14.165 -2.441 -27.269 1.00 53.25 182 GLY A O 1
ATOM 1316 N N . VAL A 1 183 ? -12.001 -2.657 -27.855 1.00 59.53 183 VAL A N 1
ATOM 1317 C CA . VAL A 1 183 ? -11.463 -2.609 -26.489 1.00 59.53 183 VAL A CA 1
ATOM 1318 C C . VAL A 1 183 ? -11.524 -1.163 -26.016 1.00 59.53 183 VAL A C 1
ATOM 1320 O O . VAL A 1 183 ? -10.794 -0.317 -26.531 1.00 59.53 183 VAL A O 1
ATOM 1323 N N . ALA A 1 184 ? -12.445 -0.882 -25.100 1.00 71.44 184 ALA A N 1
ATOM 1324 C CA . ALA A 1 184 ? -12.659 0.457 -24.566 1.00 71.44 184 ALA A CA 1
ATOM 1325 C C . ALA A 1 184 ? -11.663 0.799 -23.448 1.00 71.44 184 ALA A C 1
ATOM 1327 O O . ALA A 1 184 ? -11.287 1.951 -23.271 1.00 71.44 184 ALA A O 1
ATOM 1328 N N . TYR A 1 185 ? -11.171 -0.226 -22.755 1.00 82.00 185 TYR A N 1
ATOM 1329 C CA . TYR A 1 185 ? -10.108 -0.139 -21.763 1.00 82.00 185 TYR A CA 1
ATOM 1330 C C . TYR A 1 185 ? -8.931 -1.016 -22.173 1.00 82.00 185 TYR A C 1
ATOM 1332 O O . TYR A 1 185 ? -9.088 -1.984 -22.922 1.00 82.00 185 TYR A O 1
ATOM 1340 N N . GLN A 1 186 ? -7.742 -0.657 -21.696 1.00 84.69 186 GLN A N 1
ATOM 1341 C CA . GLN A 1 186 ? -6.507 -1.391 -21.939 1.00 84.69 186 GLN A CA 1
ATOM 1342 C C . GLN A 1 186 ? -5.662 -1.432 -20.666 1.00 84.69 186 GLN A C 1
ATOM 1344 O O . GLN A 1 186 ? -5.555 -0.447 -19.937 1.00 84.69 186 GLN A O 1
ATOM 1349 N N . ALA A 1 187 ? -5.054 -2.591 -20.407 1.00 90.00 187 ALA A N 1
ATOM 1350 C CA . ALA A 1 187 ? -4.085 -2.734 -19.331 1.00 90.00 187 ALA A CA 1
ATOM 1351 C C . ALA A 1 187 ? -2.788 -2.012 -19.724 1.00 90.00 187 ALA A C 1
ATOM 1353 O O . ALA A 1 187 ? -2.132 -2.393 -20.697 1.00 90.00 187 ALA A O 1
ATOM 1354 N N . HIS A 1 188 ? -2.446 -0.971 -18.971 1.00 90.75 188 HIS A N 1
ATOM 1355 C CA . HIS A 1 188 ? -1.236 -0.183 -19.136 1.00 90.75 188 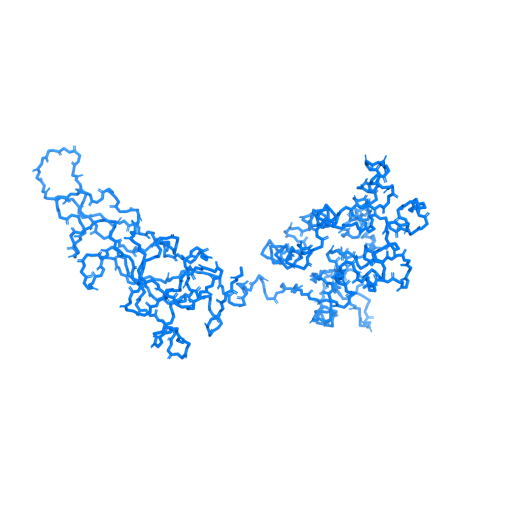HIS A CA 1
ATOM 1356 C C . HIS A 1 188 ? -0.138 -0.693 -18.210 1.00 90.75 188 HIS A C 1
ATOM 1358 O O . HIS A 1 188 ? -0.294 -0.615 -16.993 1.00 90.75 188 HIS A O 1
ATOM 1364 N N . HIS A 1 189 ? 0.979 -1.168 -18.763 1.00 92.56 189 HIS A N 1
ATOM 1365 C CA . HIS A 1 189 ? 2.184 -1.448 -17.979 1.00 92.56 189 HIS A CA 1
ATOM 1366 C C . HIS A 1 189 ? 2.707 -0.163 -17.341 1.00 92.56 189 HIS A C 1
ATOM 1368 O O . HIS A 1 189 ? 3.177 0.708 -18.068 1.00 92.56 189 HIS A O 1
ATOM 1374 N N . ILE A 1 190 ? 2.678 -0.082 -16.006 1.00 93.81 190 ILE A N 1
ATOM 1375 C CA . ILE A 1 190 ? 3.145 1.105 -15.272 1.00 93.81 190 ILE A CA 1
ATOM 1376 C C . ILE A 1 190 ? 4.625 1.327 -15.569 1.00 93.81 190 ILE A C 1
ATOM 1378 O O . ILE A 1 190 ? 5.005 2.391 -16.036 1.00 93.81 190 ILE A O 1
ATOM 1382 N N . VAL A 1 191 ? 5.459 0.302 -15.362 1.00 94.06 191 VAL A N 1
ATOM 1383 C CA . VAL A 1 191 ? 6.816 0.281 -15.918 1.00 94.06 191 VAL A CA 1
ATOM 1384 C C . VAL A 1 191 ? 6.771 -0.520 -17.218 1.00 94.06 191 VAL A C 1
ATOM 1386 O O . VAL A 1 191 ? 6.502 -1.724 -17.173 1.00 94.06 191 VAL A O 1
ATOM 1389 N N . PRO A 1 192 ? 7.028 0.101 -18.380 1.00 92.00 192 PRO A N 1
ATOM 1390 C CA . PRO A 1 192 ? 6.921 -0.577 -19.662 1.00 92.00 192 PRO A CA 1
ATOM 1391 C C . PRO A 1 192 ? 7.855 -1.784 -19.766 1.00 92.00 192 PRO A C 1
ATOM 1393 O O . PRO A 1 192 ? 9.048 -1.679 -19.493 1.00 92.00 192 PRO A O 1
ATOM 1396 N N . ASP A 1 193 ? 7.356 -2.904 -20.292 1.00 91.25 193 ASP A N 1
ATOM 1397 C CA . ASP A 1 193 ? 8.149 -4.125 -20.526 1.00 91.25 193 ASP A CA 1
ATOM 1398 C C . ASP A 1 193 ? 9.429 -3.854 -21.348 1.00 91.25 193 ASP A C 1
ATOM 1400 O O . ASP A 1 193 ? 10.485 -4.427 -21.087 1.00 91.25 193 ASP A O 1
ATOM 1404 N N . ARG A 1 194 ? 9.394 -2.884 -22.275 1.00 90.69 194 ARG A N 1
ATOM 1405 C CA . ARG A 1 194 ? 10.577 -2.444 -23.043 1.00 90.69 194 ARG A CA 1
ATOM 1406 C C . ARG A 1 194 ? 11.746 -1.965 -22.171 1.00 90.69 194 ARG A C 1
ATOM 1408 O O . ARG A 1 194 ? 12.885 -2.039 -22.627 1.00 90.69 194 ARG A O 1
ATOM 1415 N N . CYS A 1 195 ? 11.488 -1.463 -20.960 1.00 92.56 195 CYS A N 1
ATOM 1416 C CA . CYS A 1 195 ? 12.525 -1.025 -20.026 1.00 92.56 195 CYS A CA 1
ATOM 1417 C C . CYS A 1 195 ? 13.382 -2.210 -19.567 1.00 92.56 195 CYS A C 1
ATOM 1419 O O . CYS A 1 195 ? 14.575 -2.051 -19.307 1.00 92.56 195 CYS A O 1
ATOM 1421 N N . PHE A 1 196 ? 12.794 -3.408 -19.538 1.00 92.81 196 PHE A N 1
ATOM 1422 C CA . PHE A 1 196 ? 13.442 -4.642 -19.109 1.00 92.81 196 PHE A CA 1
ATOM 1423 C C . PHE A 1 196 ? 14.008 -5.471 -20.263 1.00 92.81 196 PHE A C 1
ATOM 1425 O O . PHE A 1 196 ? 14.431 -6.609 -20.059 1.00 92.81 196 PHE A O 1
ATOM 1432 N N . ARG A 1 197 ? 14.059 -4.907 -21.474 1.00 88.50 197 ARG A N 1
ATOM 1433 C CA . ARG A 1 197 ? 14.585 -5.583 -22.660 1.00 88.50 197 ARG A CA 1
ATOM 1434 C C . ARG A 1 197 ? 15.900 -4.994 -23.145 1.00 88.50 197 ARG A C 1
ATOM 1436 O O . ARG A 1 197 ? 16.120 -3.783 -23.142 1.00 88.50 197 ARG A O 1
ATOM 1443 N N . VAL A 1 198 ? 16.746 -5.884 -23.642 1.00 83.94 198 VAL A N 1
ATOM 1444 C CA . VAL A 1 198 ? 18.017 -5.581 -24.300 1.00 83.94 198 VAL A CA 1
ATOM 1445 C C . VAL A 1 198 ? 17.778 -5.139 -25.748 1.00 83.94 198 VAL A C 1
ATOM 1447 O O . VAL A 1 198 ? 18.371 -4.167 -26.223 1.00 83.94 198 VAL A O 1
ATOM 1450 N N . ASN A 1 199 ? 16.881 -5.835 -26.449 1.00 78.56 199 ASN A N 1
ATOM 1451 C CA . ASN A 1 199 ? 16.426 -5.526 -27.806 1.00 78.56 199 ASN A CA 1
ATOM 1452 C C . ASN A 1 199 ? 14.899 -5.741 -27.912 1.00 78.56 199 ASN A C 1
ATOM 1454 O O . ASN A 1 199 ? 14.206 -5.553 -26.917 1.00 78.56 199 ASN A O 1
ATOM 1458 N N . SER A 1 200 ? 14.330 -6.005 -29.094 1.00 73.25 200 SER A N 1
ATOM 1459 C CA . SER A 1 200 ? 12.878 -6.237 -29.193 1.00 73.25 200 SER A CA 1
ATO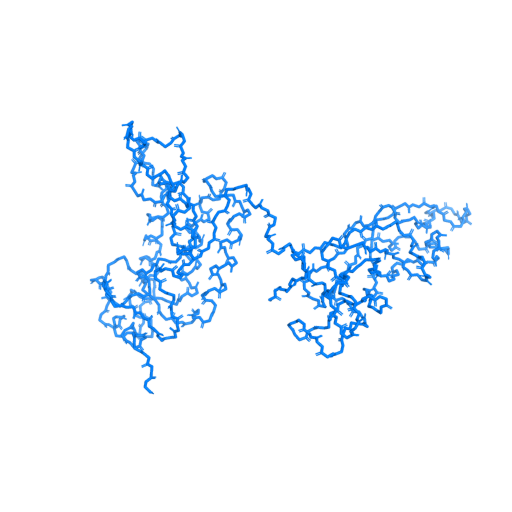M 1460 C C . SER A 1 200 ? 12.452 -7.564 -28.557 1.00 73.25 200 SER A C 1
ATOM 1462 O O . SER A 1 200 ? 11.394 -7.624 -27.935 1.00 73.25 200 SER A O 1
ATOM 1464 N N . GLU A 1 201 ? 13.298 -8.592 -28.624 1.00 70.88 201 GLU A N 1
ATOM 1465 C CA . GLU A 1 201 ? 12.959 -9.967 -28.238 1.00 70.88 201 GLU A CA 1
ATOM 1466 C C . GLU A 1 201 ? 13.560 -10.368 -26.882 1.00 70.88 201 GLU A C 1
ATOM 1468 O O . GLU A 1 201 ? 12.892 -11.015 -26.077 1.00 70.88 201 GLU A O 1
ATOM 1473 N N . ASP A 1 202 ? 14.784 -9.922 -26.598 1.00 83.50 202 ASP A N 1
ATOM 1474 C CA . ASP A 1 202 ? 15.602 -10.399 -25.486 1.00 83.50 202 ASP A CA 1
ATOM 1475 C C . ASP A 1 202 ? 15.365 -9.605 -24.197 1.00 83.50 202 ASP A C 1
ATOM 1477 O O . ASP A 1 202 ? 15.560 -8.383 -24.140 1.00 83.50 202 ASP A O 1
ATOM 1481 N N . ARG A 1 203 ? 14.986 -10.318 -23.133 1.00 85.00 203 ARG A N 1
ATOM 1482 C CA . ARG A 1 203 ? 14.694 -9.773 -21.800 1.00 85.00 203 ARG A CA 1
ATOM 1483 C C . ARG A 1 203 ? 15.918 -9.850 -20.883 1.00 85.00 203 ARG A C 1
ATOM 1485 O O . ARG A 1 203 ? 16.729 -10.762 -20.995 1.00 85.00 203 ARG A O 1
ATOM 1492 N N . MET A 1 204 ? 16.050 -8.906 -19.957 1.00 88.25 204 MET A N 1
ATOM 1493 C CA . MET A 1 204 ? 16.972 -9.026 -18.829 1.00 88.25 204 MET A CA 1
ATOM 1494 C C . MET A 1 204 ? 16.453 -10.047 -17.812 1.00 88.25 204 MET A C 1
ATOM 1496 O O . MET A 1 204 ? 15.288 -10.005 -17.442 1.00 88.25 204 MET A O 1
ATOM 1500 N N . GLU A 1 205 ? 17.299 -10.958 -17.342 1.00 83.00 205 GLU A N 1
ATOM 1501 C CA . GLU A 1 205 ? 16.894 -12.017 -16.400 1.00 83.00 205 GLU A CA 1
ATOM 1502 C C . GLU A 1 205 ? 17.667 -11.986 -15.079 1.00 83.00 205 GLU A C 1
ATOM 1504 O O . GLU A 1 205 ? 17.281 -12.664 -14.127 1.00 83.00 205 GLU A O 1
ATOM 1509 N N . ASN A 1 206 ? 18.740 -11.190 -14.992 1.00 82.25 206 ASN A N 1
ATOM 1510 C CA . ASN A 1 206 ? 19.574 -11.111 -13.797 1.00 82.25 206 ASN A CA 1
ATOM 1511 C C . ASN A 1 206 ? 19.826 -9.665 -13.333 1.00 82.25 206 ASN A C 1
ATOM 1513 O O . ASN A 1 206 ? 20.540 -8.917 -14.013 1.00 82.25 206 ASN A O 1
ATOM 1517 N N . PRO A 1 207 ? 19.329 -9.256 -12.147 1.00 80.50 207 PRO A N 1
ATOM 1518 C CA . PRO A 1 207 ? 18.413 -9.976 -11.233 1.00 80.50 207 PRO A CA 1
ATOM 1519 C C . PRO A 1 207 ? 17.038 -10.242 -11.882 1.00 80.50 207 PRO A C 1
ATOM 1521 O O . PRO A 1 207 ? 16.839 -9.786 -13.002 1.00 80.50 207 PRO A O 1
ATOM 1524 N N . PRO A 1 208 ? 16.091 -10.956 -11.240 1.00 85.19 208 PRO A N 1
ATOM 1525 C CA . PRO A 1 208 ? 14.829 -11.350 -11.880 1.00 85.19 208 PRO A CA 1
ATOM 1526 C C . PRO A 1 208 ? 13.942 -10.145 -12.239 1.00 85.19 208 PRO A C 1
ATOM 1528 O O . PRO A 1 208 ? 13.086 -9.732 -11.458 1.00 85.19 208 PRO A O 1
ATOM 1531 N N . PHE A 1 209 ? 14.146 -9.570 -13.426 1.00 90.25 209 PHE A N 1
ATOM 1532 C CA . PHE A 1 209 ? 13.269 -8.543 -13.978 1.00 90.25 209 PHE A CA 1
ATOM 1533 C C . PHE A 1 209 ? 11.932 -9.168 -14.385 1.00 90.25 209 PHE A C 1
ATOM 1535 O O . PHE A 1 209 ? 11.912 -10.297 -14.889 1.00 90.25 209 PHE A O 1
ATOM 1542 N N . PRO A 1 210 ? 10.813 -8.450 -14.198 1.00 90.75 210 PRO A N 1
ATOM 1543 C CA . PRO A 1 210 ? 9.510 -8.971 -14.568 1.00 90.75 210 PRO A CA 1
ATOM 1544 C C . PRO A 1 210 ? 9.417 -9.147 -16.086 1.00 90.75 210 PRO A C 1
ATOM 1546 O O . PRO A 1 210 ? 9.890 -8.322 -16.869 1.00 90.75 210 PRO A O 1
ATOM 1549 N N . SER A 1 211 ? 8.785 -10.239 -16.503 1.00 90.44 211 SER A N 1
ATOM 1550 C CA . SER A 1 211 ? 8.335 -10.400 -17.883 1.00 90.44 211 SER A CA 1
ATOM 1551 C C . SER A 1 211 ? 7.145 -9.489 -18.193 1.00 90.44 211 SER A C 1
ATOM 1553 O O . SER A 1 211 ? 6.503 -8.958 -17.286 1.00 90.44 211 SER A O 1
ATOM 1555 N N . ARG A 1 212 ? 6.792 -9.376 -19.478 1.00 89.62 212 ARG A N 1
ATOM 1556 C CA . ARG A 1 212 ? 5.570 -8.698 -19.925 1.00 89.62 212 ARG A CA 1
ATOM 1557 C C . ARG A 1 212 ? 4.326 -9.143 -19.153 1.00 89.62 212 ARG A C 1
ATOM 1559 O O . ARG A 1 212 ? 3.534 -8.290 -18.773 1.00 89.62 212 ARG A O 1
ATOM 1566 N N . ASP A 1 213 ? 4.169 -10.444 -18.933 1.00 90.12 213 ASP A N 1
ATOM 1567 C CA . ASP A 1 213 ? 2.977 -11.012 -18.294 1.00 90.12 213 ASP A CA 1
ATOM 1568 C C . ASP A 1 213 ? 2.955 -10.740 -16.784 1.00 90.12 213 ASP A C 1
ATOM 1570 O O . ASP A 1 213 ? 1.901 -10.496 -16.205 1.00 90.12 213 ASP A O 1
ATOM 1574 N N . GLN A 1 214 ? 4.133 -10.673 -16.161 1.00 90.38 214 GLN A N 1
ATOM 1575 C CA . GLN A 1 214 ? 4.290 -10.382 -14.734 1.00 90.38 214 GLN A CA 1
ATOM 1576 C C . GLN A 1 214 ? 4.275 -8.884 -14.414 1.00 90.38 214 GLN A C 1
ATOM 1578 O O . GLN A 1 214 ? 4.028 -8.511 -13.268 1.00 90.38 214 GLN A O 1
ATOM 1583 N N . GLY A 1 215 ? 4.587 -8.021 -15.384 1.00 92.19 215 GLY A N 1
ATOM 1584 C CA . GLY A 1 215 ? 4.688 -6.578 -15.181 1.00 92.19 215 GLY A CA 1
ATOM 1585 C C . GLY A 1 215 ? 3.398 -5.992 -14.611 1.00 92.19 215 GLY A C 1
ATOM 1586 O O . GLY A 1 215 ? 2.308 -6.292 -15.105 1.00 92.19 215 GLY A O 1
ATOM 1587 N N . ILE A 1 216 ? 3.520 -5.161 -13.571 1.00 94.75 216 ILE A N 1
ATOM 1588 C CA . ILE A 1 216 ? 2.349 -4.522 -12.962 1.00 94.75 216 ILE A CA 1
ATOM 1589 C C . ILE A 1 216 ? 1.710 -3.551 -13.953 1.00 94.75 216 ILE A C 1
ATOM 1591 O O . ILE A 1 216 ? 2.367 -2.687 -14.543 1.00 94.75 216 ILE A O 1
ATOM 1595 N N . CYS A 1 217 ? 0.403 -3.705 -14.103 1.00 93.38 217 CYS A N 1
ATOM 1596 C CA . CYS A 1 217 ? -0.444 -2.920 -14.966 1.00 93.38 217 CYS A CA 1
ATOM 1597 C C . CYS A 1 217 ? -1.564 -2.243 -14.180 1.00 93.38 217 CYS A C 1
ATOM 1599 O O . CYS A 1 217 ? -2.003 -2.742 -13.144 1.00 93.38 217 CYS A O 1
ATOM 1601 N N . ILE A 1 218 ? -2.062 -1.146 -14.739 1.00 91.38 218 ILE A N 1
ATOM 1602 C CA . ILE A 1 218 ? -3.294 -0.474 -14.334 1.00 91.38 218 ILE A CA 1
ATOM 1603 C C . ILE A 1 218 ? -4.267 -0.456 -15.515 1.00 91.38 218 ILE A C 1
ATOM 1605 O O . ILE A 1 218 ? -3.869 -0.219 -16.656 1.00 91.38 218 ILE A O 1
ATOM 1609 N N . CYS A 1 219 ? -5.539 -0.756 -15.271 1.00 88.62 219 CYS A N 1
ATOM 1610 C CA . CYS A 1 219 ? -6.566 -0.680 -16.303 1.00 88.62 219 CYS A CA 1
ATOM 1611 C C . CYS A 1 219 ? -7.029 0.764 -16.493 1.00 88.62 219 CYS A C 1
ATOM 1613 O O . CYS A 1 219 ? -7.560 1.362 -15.561 1.00 88.62 219 CYS A O 1
ATOM 1615 N N . ILE A 1 220 ? -6.870 1.301 -17.702 1.00 85.88 220 ILE A N 1
ATOM 1616 C CA . ILE A 1 220 ? -7.286 2.667 -18.039 1.00 85.88 220 ILE A CA 1
ATOM 1617 C C . ILE A 1 220 ? -8.059 2.694 -19.363 1.00 85.88 220 ILE A C 1
ATOM 1619 O O . ILE A 1 220 ? -7.883 1.793 -20.195 1.00 85.88 220 ILE A O 1
ATOM 1623 N N . PRO A 1 221 ? -8.923 3.701 -19.588 1.00 81.25 221 PRO A N 1
ATOM 1624 C CA . PRO A 1 221 ? -9.572 3.913 -20.870 1.00 81.25 221 PRO A CA 1
ATOM 1625 C C . PRO A 1 221 ? -8.550 4.002 -21.997 1.00 81.25 221 PRO A C 1
ATOM 1627 O O . PRO A 1 221 ? -7.461 4.568 -21.867 1.00 81.25 221 PRO A O 1
ATOM 1630 N N . ARG A 1 222 ? -8.918 3.461 -23.154 1.00 78.56 222 ARG A N 1
ATOM 1631 C CA . ARG A 1 222 ? -8.051 3.420 -24.330 1.00 78.56 222 ARG A CA 1
ATOM 1632 C C . ARG A 1 222 ? -7.614 4.812 -24.785 1.00 78.56 222 ARG A C 1
ATOM 1634 O O . ARG A 1 222 ? -6.490 4.950 -25.271 1.00 78.56 222 ARG A O 1
ATOM 1641 N N . VAL A 1 223 ? -8.485 5.809 -24.628 1.00 75.44 223 VAL A N 1
ATOM 1642 C CA . VAL A 1 223 ? -8.210 7.211 -24.969 1.00 75.44 223 VAL A CA 1
ATOM 1643 C C . VAL A 1 223 ? -7.095 7.822 -24.118 1.00 75.44 223 VAL A C 1
ATOM 1645 O O . VAL A 1 223 ? -6.376 8.676 -24.618 1.00 75.44 223 VAL A O 1
ATOM 1648 N N . ASN A 1 224 ? -6.885 7.330 -22.893 1.00 79.00 224 ASN A N 1
ATOM 1649 C CA . ASN A 1 224 ? -5.773 7.719 -22.021 1.00 79.00 224 ASN A CA 1
ATOM 1650 C C . ASN A 1 224 ? -4.566 6.774 -22.153 1.00 79.00 224 ASN A C 1
ATOM 1652 O O . ASN A 1 224 ? -3.456 7.128 -21.764 1.00 79.00 224 ASN A O 1
ATOM 1656 N N . HIS A 1 225 ? -4.748 5.569 -22.703 1.00 78.50 225 HIS A N 1
ATOM 1657 C CA . HIS A 1 225 ? -3.655 4.618 -22.896 1.00 78.50 225 HIS A CA 1
ATOM 1658 C C . HIS A 1 225 ? -2.778 4.974 -24.100 1.00 78.50 225 HIS A C 1
ATOM 1660 O O . HIS A 1 225 ? -1.627 5.360 -23.941 1.00 78.50 225 HIS A O 1
ATOM 1666 N N . SER A 1 226 ? -3.288 4.836 -25.323 1.00 69.25 226 SER A N 1
ATOM 1667 C CA . SER A 1 226 ? -2.487 5.004 -26.545 1.00 69.25 226 SER A CA 1
ATOM 1668 C C . SER A 1 226 ? -2.931 6.240 -27.306 1.00 69.25 226 SER A C 1
ATOM 1670 O O . SER A 1 226 ? -4.127 6.503 -27.311 1.00 69.25 226 SER A O 1
ATOM 1672 N N . ALA A 1 227 ? -1.999 6.917 -27.991 1.00 51.94 227 ALA A N 1
ATOM 1673 C CA . ALA A 1 227 ? -2.191 8.109 -28.827 1.00 51.94 227 ALA A CA 1
ATOM 1674 C C . ALA A 1 227 ? -3.268 7.957 -29.922 1.00 51.94 227 ALA A C 1
ATOM 1676 O O . ALA A 1 227 ? -2.995 7.973 -31.122 1.00 51.94 227 ALA A O 1
ATOM 1677 N N . ALA A 1 228 ? -4.526 7.840 -29.531 1.00 50.25 228 ALA A N 1
ATOM 1678 C CA . ALA A 1 228 ? -5.604 8.405 -30.292 1.00 50.25 228 ALA A CA 1
ATOM 1679 C C . ALA A 1 228 ? -5.587 9.877 -29.923 1.00 50.25 228 ALA A C 1
ATOM 1681 O O . ALA A 1 228 ? -6.065 10.232 -28.854 1.00 50.25 228 ALA A O 1
ATOM 1682 N N . ARG A 1 229 ? -4.976 10.717 -30.768 1.00 50.62 229 ARG A N 1
ATOM 1683 C CA . ARG A 1 229 ? -5.156 12.166 -30.654 1.00 50.62 229 ARG A CA 1
ATOM 1684 C C . ARG A 1 229 ? -6.660 12.405 -30.552 1.00 50.62 229 ARG A C 1
ATOM 1686 O O . ARG A 1 229 ? -7.354 12.131 -31.541 1.00 50.62 229 ARG A O 1
ATOM 1693 N N . PRO A 1 230 ? -7.184 12.854 -29.402 1.00 50.72 230 PRO A N 1
ATOM 1694 C CA . PRO A 1 230 ? -8.561 13.277 -29.370 1.00 50.72 230 PRO A CA 1
ATOM 1695 C C . PRO A 1 230 ? -8.693 14.430 -30.380 1.00 50.72 230 PRO A C 1
ATOM 1697 O O . PRO A 1 230 ? -7.709 15.125 -30.665 1.00 50.72 230 PRO A O 1
ATOM 1700 N N . PRO A 1 231 ? -9.887 14.678 -30.935 1.00 48.25 231 PRO A N 1
ATOM 1701 C CA . PRO A 1 231 ? -10.112 15.791 -31.859 1.00 48.25 231 PRO A CA 1
ATOM 1702 C C . PRO A 1 231 ? -9.706 17.171 -31.301 1.00 48.25 231 PRO A C 1
ATOM 1704 O O . PRO A 1 231 ? -9.647 18.134 -32.059 1.00 48.25 231 PRO A O 1
ATOM 1707 N N . THR A 1 232 ? -9.445 17.267 -29.992 1.00 51.16 232 THR A N 1
ATOM 1708 C CA . THR A 1 232 ? -9.115 18.479 -29.235 1.00 51.16 232 THR A CA 1
ATOM 1709 C C . THR A 1 232 ? -7.645 18.907 -29.320 1.00 51.16 232 THR A C 1
ATOM 1711 O O . THR A 1 232 ? -7.351 20.052 -29.002 1.00 51.16 232 THR A O 1
ATOM 1714 N N . GLY A 1 233 ? -6.728 18.052 -29.795 1.00 50.28 233 GLY A N 1
ATOM 1715 C CA . GLY A 1 233 ? -5.319 18.422 -30.007 1.00 50.28 233 GLY A CA 1
ATOM 1716 C C . GLY A 1 233 ? -4.427 18.454 -28.756 1.00 50.28 233 GLY A C 1
ATOM 1717 O O . GLY A 1 233 ? -3.277 18.866 -28.872 1.00 50.28 233 GLY A O 1
ATOM 1718 N N . GLU A 1 234 ? -4.922 18.000 -27.604 1.00 55.59 234 GLU A N 1
ATOM 1719 C CA . GLU A 1 234 ? -4.156 17.864 -26.355 1.00 55.59 234 GLU A CA 1
ATOM 1720 C C . GLU A 1 234 ? -3.631 16.423 -26.187 1.00 55.59 234 GLU A C 1
ATOM 1722 O O . GLU A 1 234 ? -4.352 15.452 -26.444 1.00 55.59 234 GLU A O 1
ATOM 1727 N N . ASP A 1 235 ? -2.367 16.269 -25.774 1.00 60.03 235 ASP A N 1
ATOM 1728 C CA . ASP A 1 235 ? -1.737 14.968 -25.523 1.00 60.03 235 ASP A CA 1
ATOM 1729 C C . ASP A 1 235 ? -2.147 14.445 -24.136 1.00 60.03 235 ASP A C 1
ATOM 1731 O O . ASP A 1 235 ? -1.500 14.689 -23.125 1.00 60.03 235 ASP A O 1
ATOM 1735 N N . VAL A 1 236 ? -3.259 13.712 -24.080 1.00 64.19 236 VAL A N 1
ATOM 1736 C CA . VAL A 1 236 ? -3.860 13.191 -22.832 1.00 64.19 236 VAL A CA 1
ATOM 1737 C C . VAL A 1 236 ? -3.456 11.745 -22.502 1.00 64.19 236 VAL A C 1
ATOM 1739 O O . VAL A 1 236 ? -4.082 11.090 -21.669 1.00 64.19 236 VAL A O 1
ATOM 1742 N N . THR A 1 237 ? -2.446 11.197 -23.191 1.00 76.50 237 THR A N 1
ATOM 1743 C CA . THR A 1 237 ? -2.109 9.764 -23.095 1.00 76.50 237 THR A CA 1
ATOM 1744 C C . THR A 1 237 ? -0.878 9.503 -22.247 1.00 76.50 237 THR A C 1
ATOM 1746 O O . THR A 1 237 ? 0.153 10.142 -22.466 1.00 76.50 237 THR A O 1
ATOM 1749 N N . VAL A 1 238 ? -0.939 8.491 -21.377 1.00 81.38 238 VAL A N 1
ATOM 1750 C CA . VAL A 1 238 ? 0.188 8.112 -20.508 1.00 81.38 238 VAL A CA 1
ATOM 1751 C C . VAL A 1 238 ? 1.434 7.801 -21.324 1.00 81.38 238 VAL A C 1
ATOM 1753 O O . VAL A 1 238 ? 2.520 8.218 -20.952 1.00 81.38 238 VAL A O 1
ATOM 1756 N N . HIS A 1 239 ? 1.303 7.123 -22.472 1.00 79.62 239 HIS A N 1
ATOM 1757 C CA . HIS A 1 239 ? 2.465 6.789 -23.307 1.00 79.62 239 HIS A CA 1
ATOM 1758 C C . HIS A 1 239 ? 3.221 8.019 -23.818 1.00 79.62 239 HIS A C 1
ATOM 1760 O O . HIS A 1 239 ? 4.434 7.932 -23.958 1.00 79.62 239 HIS A O 1
ATOM 1766 N N . HIS A 1 240 ? 2.549 9.139 -24.099 1.00 74.19 240 HIS A N 1
ATOM 1767 C CA . HIS A 1 240 ? 3.227 10.351 -24.573 1.00 74.19 240 HIS A CA 1
ATOM 1768 C C . HIS A 1 240 ? 4.085 10.958 -23.458 1.00 74.19 240 HIS A C 1
ATOM 1770 O O . HIS A 1 240 ? 5.304 11.027 -23.593 1.00 74.19 240 HIS A O 1
ATOM 1776 N N . HIS A 1 241 ? 3.453 11.272 -22.322 1.00 78.12 241 HIS A N 1
ATOM 1777 C CA . HIS A 1 241 ? 4.123 11.822 -21.137 1.00 78.12 241 HIS A CA 1
ATOM 1778 C C . HIS A 1 241 ? 5.253 10.919 -20.647 1.00 78.12 241 HIS A C 1
ATOM 1780 O O . HIS A 1 241 ? 6.345 11.378 -20.326 1.00 78.12 241 HIS A O 1
ATOM 1786 N N . LEU A 1 242 ? 5.006 9.610 -20.644 1.00 85.56 242 LEU A N 1
ATOM 1787 C CA . LEU A 1 242 ? 5.966 8.615 -20.199 1.00 85.56 242 LEU A CA 1
ATOM 1788 C C . LEU A 1 242 ? 7.167 8.480 -21.133 1.00 85.56 242 LEU A C 1
ATOM 1790 O O . LEU A 1 242 ? 8.299 8.366 -20.665 1.00 85.56 242 LEU A O 1
ATOM 1794 N N . ASP A 1 243 ? 6.934 8.404 -22.444 1.00 84.19 243 ASP A N 1
ATOM 1795 C CA . ASP A 1 243 ? 8.012 8.208 -23.411 1.00 84.19 243 ASP A CA 1
ATOM 1796 C C . ASP A 1 243 ? 8.974 9.402 -23.391 1.00 84.19 243 ASP A C 1
ATOM 1798 O O . ASP A 1 243 ? 10.188 9.187 -23.352 1.00 84.19 243 ASP A O 1
ATOM 1802 N N . ASP A 1 244 ? 8.439 10.623 -23.343 1.00 82.38 244 ASP A N 1
ATOM 1803 C CA . ASP A 1 244 ? 9.233 11.851 -23.300 1.00 82.38 244 ASP A CA 1
ATOM 1804 C C . ASP A 1 244 ? 9.992 11.978 -21.973 1.00 82.38 244 ASP A C 1
ATOM 1806 O O . ASP A 1 244 ? 11.205 12.197 -21.984 1.00 82.38 244 ASP A O 1
ATOM 1810 N N . ALA A 1 245 ? 9.331 11.724 -20.836 1.00 86.19 245 ALA A N 1
ATOM 1811 C CA . ALA A 1 245 ? 9.971 11.758 -19.520 1.00 86.19 245 ALA A CA 1
ATOM 1812 C C . ALA A 1 245 ? 11.092 10.716 -19.381 1.00 86.19 245 ALA A C 1
ATOM 1814 O O . ALA A 1 245 ? 12.140 10.991 -18.789 1.00 86.19 245 ALA A O 1
ATOM 1815 N N . LEU A 1 246 ? 10.905 9.509 -19.929 1.00 88.38 246 LEU A N 1
ATOM 1816 C CA . LEU A 1 246 ? 11.951 8.488 -19.917 1.00 88.38 246 LEU A CA 1
ATOM 1817 C C . LEU A 1 246 ? 13.115 8.871 -20.828 1.00 88.38 246 LEU A C 1
ATOM 1819 O O . LEU A 1 246 ? 14.261 8.765 -20.390 1.00 88.38 246 LEU A O 1
ATOM 1823 N N . THR A 1 247 ? 12.842 9.341 -22.049 1.00 87.00 247 THR A N 1
ATOM 1824 C CA . THR A 1 247 ? 13.903 9.791 -22.957 1.00 87.00 247 THR A CA 1
ATOM 1825 C C . THR A 1 247 ? 14.696 10.942 -22.335 1.00 87.00 247 THR A C 1
ATOM 1827 O O . THR A 1 247 ? 15.924 10.878 -22.328 1.00 87.00 247 THR A O 1
ATOM 1830 N N . GLU A 1 248 ? 14.041 11.922 -21.708 1.00 87.56 248 GLU A N 1
ATOM 1831 C CA . GLU A 1 248 ? 14.732 12.994 -20.984 1.00 87.56 248 GLU A CA 1
ATOM 1832 C C . GLU A 1 248 ? 15.591 12.438 -19.834 1.00 87.56 248 GLU A C 1
ATOM 1834 O O . GLU A 1 248 ? 16.778 12.760 -19.720 1.00 87.56 248 GLU A O 1
ATOM 1839 N N . LEU A 1 249 ? 15.042 11.524 -19.026 1.00 87.19 249 LEU A N 1
ATOM 1840 C CA . LEU A 1 249 ? 15.774 10.860 -17.943 1.00 87.19 249 LEU A CA 1
ATOM 1841 C C . LEU A 1 249 ? 17.037 10.144 -18.458 1.00 87.19 249 LEU A C 1
ATOM 1843 O O . LEU A 1 249 ? 18.086 10.187 -17.811 1.00 87.19 249 LEU A O 1
ATOM 1847 N N . GLY A 1 250 ? 16.956 9.507 -19.629 1.00 83.81 250 GLY A N 1
ATOM 1848 C CA . GLY A 1 250 ? 18.074 8.828 -20.286 1.00 83.81 250 GLY A CA 1
ATOM 1849 C C . GLY A 1 250 ? 19.169 9.760 -20.827 1.00 83.81 250 GLY A C 1
ATOM 1850 O O . GLY A 1 250 ? 20.271 9.279 -21.129 1.00 83.81 250 GLY A O 1
ATOM 1851 N N . GLU A 1 251 ? 18.897 11.065 -20.939 1.00 84.56 251 GLU A N 1
ATOM 1852 C CA . GLU A 1 251 ? 19.808 12.089 -21.469 1.00 84.56 251 GLU A CA 1
ATOM 1853 C C . GLU A 1 251 ? 20.496 12.939 -20.387 1.00 84.56 251 GLU A C 1
ATOM 1855 O O . GLU A 1 251 ? 21.613 13.412 -20.608 1.00 84.56 251 GLU A O 1
ATOM 1860 N N . GLN A 1 252 ? 19.888 13.096 -19.207 1.00 70.50 252 GLN A N 1
ATOM 1861 C CA . GLN A 1 252 ? 20.293 14.090 -18.200 1.00 70.50 252 GLN A CA 1
ATOM 1862 C C . GLN A 1 252 ? 21.713 13.912 -17.613 1.00 70.50 252 GLN A C 1
ATOM 1864 O O . GLN A 1 252 ? 22.335 14.908 -17.238 1.00 70.50 252 GLN A O 1
ATOM 1869 N N . VAL A 1 253 ? 22.272 12.692 -17.518 1.00 64.06 253 VAL A N 1
ATOM 1870 C CA . VAL A 1 253 ? 23.622 12.473 -16.943 1.00 64.06 253 VAL A CA 1
ATOM 1871 C C . VAL A 1 253 ? 24.382 11.343 -17.642 1.00 64.06 253 VAL A C 1
ATOM 1873 O O . VAL A 1 253 ? 24.315 10.183 -17.239 1.00 64.06 253 VAL A O 1
ATOM 1876 N N . THR A 1 254 ? 25.198 11.684 -18.642 1.00 69.25 254 THR A N 1
ATOM 1877 C CA . THR A 1 254 ? 26.034 10.706 -19.355 1.00 69.25 254 THR A CA 1
ATOM 1878 C C . THR A 1 254 ? 27.427 10.603 -18.732 1.00 69.25 254 THR A C 1
ATOM 1880 O O . THR A 1 254 ? 28.304 11.431 -18.982 1.00 69.25 254 THR A O 1
ATOM 1883 N N . THR A 1 255 ? 27.668 9.565 -17.935 1.00 76.44 255 THR A N 1
ATOM 1884 C CA . THR A 1 255 ? 29.002 9.234 -17.405 1.00 76.44 255 THR A CA 1
ATOM 1885 C C . THR A 1 255 ? 29.420 7.832 -17.838 1.00 76.44 255 THR A C 1
ATOM 1887 O O . THR A 1 255 ? 28.624 7.052 -18.355 1.00 76.44 255 THR A O 1
ATOM 1890 N N . ARG A 1 256 ? 30.678 7.453 -17.584 1.00 71.25 256 ARG A N 1
ATOM 1891 C CA . ARG A 1 256 ? 31.122 6.066 -17.805 1.00 71.25 256 ARG A CA 1
ATOM 1892 C C . ARG A 1 256 ? 30.337 5.056 -16.951 1.00 71.25 256 ARG A C 1
ATOM 1894 O O . ARG A 1 256 ? 30.197 3.908 -17.362 1.00 71.25 256 ARG A O 1
ATOM 1901 N N . ALA A 1 257 ? 29.851 5.478 -15.781 1.00 73.31 257 ALA A N 1
ATOM 1902 C CA . ALA A 1 257 ? 29.044 4.658 -14.880 1.00 73.31 257 ALA A CA 1
ATOM 1903 C C . ALA A 1 257 ? 27.546 4.673 -15.238 1.00 73.31 257 ALA A C 1
ATOM 1905 O O . ALA A 1 257 ? 26.878 3.674 -15.006 1.00 73.31 257 ALA A O 1
ATOM 1906 N N . ASN A 1 258 ? 27.049 5.760 -15.842 1.00 80.00 258 ASN A N 1
ATOM 1907 C CA . ASN A 1 258 ? 25.663 5.929 -16.290 1.00 80.00 258 ASN A CA 1
ATOM 1908 C C . ASN A 1 258 ? 25.618 6.344 -17.774 1.00 80.00 258 ASN A C 1
ATOM 1910 O O . ASN A 1 258 ? 25.655 7.539 -18.076 1.00 80.00 258 ASN A O 1
ATOM 1914 N N . PRO A 1 259 ? 25.663 5.394 -18.720 1.00 87.06 259 PRO A N 1
ATOM 1915 C CA . PRO A 1 259 ? 25.685 5.725 -20.141 1.00 87.06 259 PRO A CA 1
ATOM 1916 C C . PRO A 1 259 ? 24.332 6.229 -20.655 1.00 87.06 259 PRO A C 1
ATOM 1918 O O . PRO A 1 259 ? 23.289 5.768 -20.205 1.00 87.06 259 PRO A O 1
ATOM 1921 N N . ARG A 1 260 ? 24.347 7.083 -21.689 1.00 90.06 260 ARG A N 1
ATOM 1922 C CA . ARG A 1 260 ? 23.123 7.585 -22.341 1.00 90.06 260 ARG A CA 1
ATOM 1923 C C . ARG A 1 260 ? 22.195 6.445 -22.764 1.00 90.06 260 ARG A C 1
ATOM 1925 O O . ARG A 1 260 ? 22.626 5.557 -23.519 1.00 90.06 260 ARG A O 1
ATOM 1932 N N . GLY A 1 261 ? 20.938 6.543 -22.340 1.00 89.31 261 GLY A N 1
ATOM 1933 C CA . GLY A 1 261 ? 19.837 5.656 -22.710 1.00 89.31 261 GLY A CA 1
ATOM 1934 C C . GLY A 1 261 ? 19.472 4.576 -21.685 1.00 89.31 261 GLY A C 1
ATOM 1935 O O . GLY A 1 261 ? 18.580 3.764 -21.942 1.00 89.31 261 GLY A O 1
ATOM 1936 N N . VAL A 1 262 ? 20.140 4.554 -20.530 1.00 91.31 262 VAL A N 1
ATOM 1937 C CA . VAL A 1 262 ? 19.769 3.724 -19.375 1.00 91.31 262 VAL A CA 1
ATOM 1938 C C . VAL A 1 262 ? 19.721 4.564 -18.110 1.00 91.31 262 VAL A C 1
ATOM 1940 O O . VAL A 1 262 ? 20.393 5.583 -18.015 1.00 91.31 262 VAL A O 1
ATOM 1943 N N . GLU A 1 263 ? 18.955 4.108 -17.128 1.00 93.25 263 GLU A N 1
ATOM 1944 C CA . GLU A 1 263 ? 18.939 4.686 -15.787 1.00 93.25 263 GLU A CA 1
ATOM 1945 C C . GLU A 1 263 ? 18.523 3.615 -14.765 1.00 93.25 263 GLU A C 1
ATOM 1947 O O . GLU A 1 263 ? 18.069 2.528 -15.132 1.00 93.25 263 GLU A O 1
ATOM 1952 N N . LYS A 1 264 ? 18.723 3.885 -13.474 1.00 93.62 264 LYS A N 1
ATOM 1953 C CA . LYS A 1 264 ? 18.267 3.031 -12.379 1.00 93.62 264 LYS A CA 1
ATOM 1954 C C . LYS A 1 264 ? 16.754 2.812 -12.412 1.00 93.62 264 LYS A C 1
ATOM 1956 O O . LYS A 1 264 ? 15.991 3.763 -12.595 1.00 93.62 264 LYS A O 1
ATOM 1961 N N . VAL A 1 265 ? 16.329 1.577 -12.135 1.00 94.75 265 VAL A N 1
ATOM 1962 C CA . VAL A 1 265 ? 14.908 1.192 -12.066 1.00 94.75 265 VAL A CA 1
ATOM 1963 C C . VAL A 1 265 ? 14.124 2.076 -11.095 1.00 94.75 265 VAL A C 1
ATOM 1965 O O . VAL A 1 265 ? 13.006 2.453 -11.416 1.00 94.75 265 VAL A O 1
ATOM 1968 N N . ASP A 1 266 ? 14.710 2.468 -9.959 1.00 95.12 266 ASP A N 1
ATOM 1969 C CA . ASP A 1 266 ? 14.073 3.370 -8.986 1.00 95.12 266 ASP A CA 1
ATOM 1970 C C . ASP A 1 266 ? 13.607 4.692 -9.620 1.00 95.12 266 ASP A C 1
ATOM 1972 O O . ASP A 1 266 ? 12.457 5.103 -9.475 1.00 95.12 266 ASP A O 1
ATOM 1976 N N . LYS A 1 267 ? 14.488 5.332 -10.396 1.00 94.25 267 LYS A N 1
ATOM 1977 C CA . LYS A 1 267 ? 14.183 6.598 -11.069 1.00 94.25 267 LYS A CA 1
ATOM 1978 C C . LYS A 1 267 ? 13.200 6.404 -12.217 1.00 94.25 267 LYS A C 1
ATOM 1980 O O . LYS A 1 267 ? 12.305 7.225 -12.379 1.00 94.25 267 LYS A O 1
ATOM 1985 N N . ILE A 1 268 ? 13.347 5.318 -12.981 1.00 94.81 268 ILE A N 1
ATOM 1986 C CA . ILE A 1 268 ? 12.407 4.956 -14.051 1.00 94.81 268 ILE A CA 1
ATOM 1987 C C . ILE A 1 268 ? 11.007 4.774 -13.465 1.00 94.81 268 ILE A C 1
ATOM 1989 O O . ILE A 1 268 ? 10.069 5.391 -13.956 1.00 94.81 268 ILE A O 1
ATOM 1993 N N . ARG A 1 269 ? 10.867 4.001 -12.380 1.00 95.31 269 ARG A N 1
ATOM 1994 C CA . ARG A 1 269 ? 9.602 3.811 -11.660 1.00 95.31 269 ARG A CA 1
ATOM 1995 C C . ARG A 1 269 ? 9.002 5.146 -11.233 1.00 95.31 269 ARG A C 1
ATOM 1997 O O . ARG A 1 269 ? 7.821 5.366 -11.465 1.00 95.31 269 ARG A O 1
ATOM 2004 N N . ASN A 1 270 ? 9.798 6.027 -10.630 1.00 94.50 270 ASN A N 1
ATOM 2005 C CA . ASN A 1 270 ? 9.300 7.317 -10.155 1.00 94.50 270 ASN A CA 1
ATOM 2006 C C . ASN A 1 270 ? 8.793 8.190 -11.318 1.00 94.50 270 ASN A C 1
ATOM 2008 O O . ASN A 1 270 ? 7.740 8.801 -11.182 1.00 94.50 270 ASN A O 1
ATOM 2012 N N . GLN A 1 271 ? 9.473 8.189 -12.473 1.00 93.00 271 GLN A N 1
ATOM 2013 C CA . GLN A 1 271 ? 8.979 8.880 -13.673 1.00 93.00 271 GLN A CA 1
ATOM 2014 C C . GLN A 1 271 ? 7.715 8.233 -14.247 1.00 93.00 271 GLN A C 1
ATOM 2016 O O . GLN A 1 271 ? 6.795 8.931 -14.658 1.00 93.00 271 GLN A O 1
ATOM 2021 N N . CYS A 1 272 ? 7.634 6.901 -14.226 1.00 93.06 272 CYS A N 1
ATOM 2022 C CA . CYS A 1 272 ? 6.436 6.179 -14.649 1.00 93.06 272 CYS A CA 1
ATOM 2023 C C . CYS A 1 272 ? 5.214 6.544 -13.800 1.00 93.06 272 CYS A C 1
ATOM 2025 O O . CYS A 1 272 ? 4.135 6.798 -14.328 1.00 93.06 272 CYS A O 1
ATOM 2027 N N . LEU A 1 273 ? 5.398 6.596 -12.480 1.00 92.69 273 LEU A N 1
ATOM 2028 C CA . LEU A 1 273 ? 4.351 6.989 -11.545 1.00 92.69 273 LEU A CA 1
ATOM 2029 C C . LEU A 1 273 ? 3.992 8.469 -11.674 1.00 92.69 273 LEU A C 1
ATOM 2031 O O . LEU A 1 273 ? 2.815 8.788 -11.588 1.00 92.69 273 LEU A O 1
ATOM 2035 N N . ALA A 1 274 ? 4.959 9.353 -11.928 1.00 90.62 274 ALA A N 1
ATOM 2036 C CA . ALA A 1 274 ? 4.687 10.767 -12.183 1.00 90.62 274 ALA A CA 1
ATOM 2037 C C . ALA A 1 274 ? 3.841 10.962 -13.452 1.00 90.62 274 ALA A C 1
ATOM 2039 O O . ALA A 1 274 ? 2.837 11.660 -13.408 1.00 90.62 274 ALA A O 1
ATOM 2040 N N . ALA A 1 275 ? 4.175 10.274 -14.549 1.00 87.56 275 ALA A N 1
ATOM 2041 C CA . ALA A 1 275 ? 3.382 10.319 -15.780 1.00 87.56 275 ALA A CA 1
ATOM 2042 C C . ALA A 1 275 ? 1.957 9.769 -15.589 1.00 87.56 275 ALA A C 1
ATOM 2044 O O . ALA A 1 275 ? 1.019 10.239 -16.226 1.00 87.56 275 ALA A O 1
ATOM 2045 N N . LEU A 1 276 ? 1.785 8.774 -14.712 1.00 88.69 276 LEU A N 1
ATOM 2046 C CA . LEU A 1 276 ? 0.468 8.258 -14.341 1.00 88.69 276 LEU A CA 1
ATOM 2047 C C . LEU A 1 276 ? -0.283 9.206 -13.386 1.00 88.69 276 LEU A C 1
ATOM 2049 O O . LEU A 1 276 ? -1.508 9.257 -13.440 1.00 88.69 276 LEU A O 1
ATOM 2053 N N . ALA A 1 277 ? 0.428 9.955 -12.538 1.00 88.56 277 ALA A N 1
ATOM 2054 C CA . ALA A 1 277 ? -0.156 10.883 -11.568 1.00 88.56 277 ALA A CA 1
ATOM 2055 C C . ALA A 1 277 ? -0.911 12.041 -12.237 1.00 88.56 277 ALA A C 1
ATOM 2057 O O . ALA A 1 277 ? -1.891 12.525 -11.685 1.00 88.56 277 ALA A O 1
ATOM 2058 N N . GLU A 1 278 ? -0.510 12.433 -13.450 1.00 84.50 278 GLU A N 1
ATOM 2059 C CA . GLU A 1 278 ? -1.223 13.423 -14.275 1.00 84.50 278 GLU A CA 1
ATOM 2060 C C . GLU A 1 278 ? -2.652 12.980 -14.658 1.00 84.50 278 GLU A C 1
ATOM 2062 O O . GLU A 1 278 ? -3.434 13.781 -15.161 1.00 84.50 278 GLU A O 1
ATOM 2067 N N . LEU A 1 279 ? -3.005 11.706 -14.436 1.00 78.19 279 LEU A N 1
ATOM 2068 C CA . LEU A 1 279 ? -4.345 11.150 -14.661 1.00 78.19 279 LEU A CA 1
ATOM 2069 C C . LEU A 1 279 ? -5.142 10.898 -13.372 1.00 78.19 279 LEU A C 1
ATOM 2071 O O . LEU A 1 279 ? -6.201 10.261 -13.420 1.00 78.19 279 LEU A O 1
ATOM 2075 N N . VAL A 1 280 ? -4.626 11.340 -12.223 1.00 75.56 280 VAL A N 1
ATOM 2076 C CA . VAL A 1 280 ? -5.358 11.294 -10.955 1.00 75.56 280 VAL A CA 1
ATOM 2077 C C . VAL A 1 280 ? -6.518 12.286 -11.054 1.00 75.56 280 VAL A C 1
ATOM 2079 O O . VAL A 1 280 ? -6.300 13.428 -11.436 1.00 75.56 280 VAL A O 1
ATOM 2082 N N . ASP A 1 281 ? -7.729 11.820 -10.738 1.00 66.25 281 ASP A N 1
ATOM 2083 C CA . ASP A 1 281 ? -9.030 12.529 -10.739 1.00 66.25 281 ASP A CA 1
ATOM 2084 C C . ASP A 1 281 ? -9.962 12.251 -11.937 1.00 66.25 281 ASP A C 1
ATOM 2086 O O . ASP A 1 281 ? -11.175 12.370 -11.770 1.00 66.25 281 ASP A O 1
ATOM 2090 N N . ASP A 1 282 ? -9.451 11.797 -13.089 1.00 69.94 282 ASP A N 1
ATOM 2091 C CA . ASP A 1 282 ? -10.197 11.123 -14.178 1.00 69.94 282 ASP A CA 1
ATOM 2092 C C . ASP A 1 282 ? -9.182 10.654 -15.244 1.00 69.94 282 ASP A C 1
ATOM 2094 O O . ASP A 1 282 ? -8.468 11.496 -15.798 1.00 69.94 282 ASP A O 1
ATOM 2098 N N . PRO A 1 283 ? -9.047 9.351 -15.573 1.00 68.19 283 PRO A N 1
ATOM 2099 C CA . PRO A 1 283 ? -9.896 8.205 -15.221 1.00 68.19 283 PRO A CA 1
ATOM 2100 C C . PRO A 1 283 ? -9.362 7.318 -14.088 1.00 68.19 283 PRO A C 1
ATOM 2102 O O . PRO A 1 283 ? -9.904 6.233 -13.858 1.00 68.19 283 PRO A O 1
ATOM 2105 N N . VAL A 1 284 ? -8.277 7.715 -13.416 1.00 77.88 284 VAL A N 1
ATOM 2106 C CA . VAL A 1 284 ? -7.686 6.945 -12.313 1.00 77.88 284 VAL A CA 1
ATOM 2107 C C . VAL A 1 284 ? -8.061 7.607 -10.990 1.00 77.88 284 VAL A C 1
ATOM 2109 O O . VAL A 1 284 ? -7.654 8.733 -10.716 1.00 77.88 284 VAL A O 1
ATOM 2112 N N . SER A 1 285 ? -8.830 6.913 -10.147 1.00 81.50 285 SER A N 1
ATOM 2113 C CA . SER A 1 285 ? -9.110 7.406 -8.796 1.00 81.50 285 SER A CA 1
ATOM 2114 C C . SER A 1 285 ? -7.845 7.395 -7.934 1.00 81.50 285 SER A C 1
ATOM 2116 O O . SER A 1 285 ? -6.959 6.556 -8.127 1.00 81.50 285 SER A O 1
ATOM 2118 N N . ALA A 1 286 ? -7.760 8.319 -6.971 1.00 83.31 286 ALA A N 1
ATOM 2119 C CA . ALA A 1 286 ? -6.613 8.438 -6.068 1.00 83.31 286 ALA A CA 1
ATOM 2120 C C . ALA A 1 286 ? -6.303 7.110 -5.355 1.00 83.31 286 ALA A C 1
ATOM 2122 O O . ALA A 1 286 ? -5.159 6.661 -5.357 1.00 83.31 286 ALA A O 1
ATOM 2123 N N . ASP A 1 287 ? -7.335 6.417 -4.869 1.00 80.69 287 ASP A N 1
ATOM 2124 C CA . ASP A 1 287 ? -7.206 5.094 -4.251 1.00 80.69 287 ASP A CA 1
ATOM 2125 C C . ASP A 1 287 ? -6.585 4.070 -5.217 1.00 80.69 287 ASP A C 1
ATOM 2127 O O . ASP A 1 287 ? -5.731 3.265 -4.836 1.00 80.69 287 ASP A O 1
ATOM 2131 N N . CYS A 1 288 ? -6.973 4.103 -6.496 1.00 82.69 288 CYS A N 1
ATOM 2132 C CA . CYS A 1 288 ? -6.421 3.195 -7.495 1.00 82.69 288 CYS A CA 1
ATOM 2133 C C . CYS A 1 288 ? -4.960 3.512 -7.832 1.00 82.69 288 CYS A C 1
ATOM 2135 O O . CYS A 1 288 ? -4.144 2.602 -8.021 1.00 82.69 288 CYS A O 1
ATOM 2137 N N . PHE A 1 289 ? -4.614 4.799 -7.860 1.00 88.81 289 PHE A N 1
ATOM 2138 C CA . PHE A 1 289 ? -3.241 5.258 -8.015 1.00 88.81 289 PHE A CA 1
ATOM 2139 C C . PHE A 1 289 ? -2.358 4.836 -6.830 1.00 88.81 289 PHE A C 1
ATOM 2141 O O . PHE A 1 289 ? -1.232 4.381 -7.038 1.00 88.81 289 PHE A O 1
ATOM 2148 N N . GLU A 1 290 ? -2.866 4.896 -5.596 1.00 87.94 290 GLU A N 1
ATOM 2149 C CA . GLU A 1 290 ? -2.144 4.420 -4.409 1.00 87.94 290 GLU A CA 1
ATOM 2150 C C . GLU A 1 290 ? -1.843 2.915 -4.488 1.00 87.94 290 GLU A C 1
ATOM 2152 O O . GLU A 1 290 ? -0.700 2.497 -4.275 1.00 87.94 290 GLU A O 1
ATOM 2157 N N . VAL A 1 291 ? -2.826 2.098 -4.887 1.00 86.38 291 VAL A N 1
ATOM 2158 C CA . VAL A 1 291 ? -2.630 0.650 -5.094 1.00 86.38 291 VAL A CA 1
ATOM 2159 C C . VAL A 1 291 ? -1.605 0.377 -6.202 1.00 86.38 291 VAL A C 1
ATOM 2161 O O . VAL A 1 291 ? -0.768 -0.524 -6.074 1.00 86.38 291 VAL A O 1
ATOM 2164 N N . ALA A 1 292 ? -1.641 1.155 -7.287 1.00 90.75 292 ALA A N 1
ATOM 2165 C CA . ALA A 1 292 ? -0.657 1.098 -8.366 1.00 90.75 292 ALA A CA 1
ATOM 2166 C C . ALA A 1 292 ? 0.762 1.410 -7.873 1.00 90.75 292 ALA A C 1
ATOM 2168 O O . ALA A 1 292 ? 1.693 0.661 -8.191 1.00 90.75 292 ALA A O 1
ATOM 2169 N N . CYS A 1 293 ? 0.916 2.445 -7.043 1.00 91.25 293 CYS A N 1
ATOM 2170 C CA . CYS A 1 293 ? 2.185 2.810 -6.419 1.00 91.25 293 CYS A CA 1
ATOM 2171 C C . CYS A 1 293 ? 2.731 1.689 -5.526 1.00 91.25 293 CYS A C 1
ATOM 2173 O O . CYS A 1 293 ? 3.902 1.326 -5.651 1.00 91.25 293 CYS A O 1
ATOM 2175 N N . GLU A 1 294 ? 1.898 1.106 -4.658 1.00 88.88 294 GLU A N 1
ATOM 2176 C CA . GLU A 1 294 ? 2.314 0.029 -3.750 1.00 88.88 294 GLU A CA 1
ATOM 2177 C C . GLU A 1 294 ? 2.775 -1.212 -4.525 1.00 88.88 294 GLU A C 1
ATOM 2179 O O . GLU A 1 294 ? 3.888 -1.702 -4.312 1.00 88.88 294 GLU A O 1
ATOM 2184 N N . LYS A 1 295 ? 1.965 -1.687 -5.481 1.00 89.62 295 LYS A N 1
ATOM 2185 C CA . LYS A 1 295 ? 2.272 -2.898 -6.258 1.00 89.62 295 LYS A CA 1
ATOM 2186 C C . LYS A 1 295 ? 3.515 -2.739 -7.128 1.00 89.62 295 LYS A C 1
ATOM 2188 O O . LYS A 1 295 ? 4.336 -3.656 -7.200 1.00 89.62 295 LYS A O 1
ATOM 2193 N N . VAL A 1 296 ? 3.678 -1.592 -7.796 1.00 93.94 296 VAL A N 1
ATOM 2194 C CA . VAL A 1 296 ? 4.872 -1.368 -8.623 1.00 93.94 296 VAL A CA 1
ATOM 2195 C C . VAL A 1 296 ? 6.120 -1.219 -7.757 1.00 93.94 296 VAL A C 1
ATOM 2197 O O . VAL A 1 296 ? 7.179 -1.721 -8.138 1.00 93.94 296 VAL A O 1
ATOM 2200 N N . ALA A 1 297 ? 6.016 -0.585 -6.583 1.00 93.25 297 ALA A N 1
ATOM 2201 C CA . ALA A 1 297 ? 7.120 -0.492 -5.638 1.00 93.25 297 ALA A CA 1
ATOM 2202 C C . ALA A 1 297 ? 7.533 -1.887 -5.156 1.00 93.25 297 ALA A C 1
ATOM 2204 O O . ALA A 1 297 ? 8.705 -2.226 -5.270 1.00 93.25 297 ALA A O 1
ATOM 2205 N N . GLU A 1 298 ? 6.589 -2.731 -4.734 1.00 90.19 298 GLU A N 1
ATOM 2206 C CA . GLU A 1 298 ? 6.870 -4.107 -4.303 1.00 90.19 298 GLU A CA 1
ATOM 2207 C C . GLU A 1 298 ? 7.598 -4.929 -5.384 1.00 90.19 298 GLU A C 1
ATOM 2209 O O . GLU A 1 298 ? 8.602 -5.580 -5.088 1.00 90.19 298 GLU A O 1
ATOM 2214 N N . GLN A 1 299 ? 7.154 -4.854 -6.646 1.00 92.56 299 GLN A N 1
ATOM 2215 C CA . GLN A 1 299 ? 7.791 -5.575 -7.757 1.00 92.56 299 GLN A CA 1
ATOM 2216 C C . GLN A 1 299 ? 9.205 -5.060 -8.073 1.00 92.56 299 GLN A C 1
ATOM 2218 O O . GLN A 1 299 ? 10.081 -5.838 -8.454 1.00 92.56 299 GLN A O 1
ATOM 2223 N N . THR A 1 300 ? 9.433 -3.750 -7.966 1.00 94.38 300 THR A N 1
ATOM 2224 C CA . THR A 1 300 ? 10.670 -3.114 -8.452 1.00 94.38 300 THR A CA 1
ATOM 2225 C C . THR A 1 300 ? 11.711 -2.865 -7.363 1.00 94.38 300 THR A C 1
ATOM 2227 O O . THR A 1 300 ? 12.890 -2.716 -7.682 1.00 94.38 300 THR A O 1
ATOM 2230 N N . GLU A 1 301 ? 11.331 -2.880 -6.084 1.00 93.31 301 GLU A N 1
ATOM 2231 C CA . GLU A 1 301 ? 12.236 -2.651 -4.952 1.00 93.31 301 GLU A CA 1
ATOM 2232 C C . GLU A 1 301 ? 13.462 -3.592 -4.948 1.00 93.31 301 GLU A C 1
ATOM 2234 O O . GLU A 1 301 ? 14.580 -3.100 -4.764 1.00 93.31 301 GLU A O 1
ATOM 2239 N N . PRO A 1 302 ? 13.338 -4.906 -5.246 1.00 92.56 302 PRO A N 1
ATOM 2240 C CA . PRO A 1 302 ? 14.492 -5.813 -5.304 1.00 92.56 302 PRO A CA 1
ATOM 2241 C C . PRO A 1 302 ? 15.502 -5.479 -6.414 1.00 92.56 302 PRO A C 1
ATOM 2243 O O . PRO A 1 302 ? 16.664 -5.886 -6.347 1.00 92.56 302 PRO A O 1
ATOM 2246 N N . ILE A 1 303 ? 15.070 -4.752 -7.448 1.00 93.69 303 ILE A N 1
ATOM 2247 C CA . ILE A 1 303 ? 15.861 -4.424 -8.643 1.00 93.69 303 ILE A CA 1
ATOM 2248 C C . ILE A 1 303 ? 16.142 -2.921 -8.781 1.00 93.69 303 ILE A C 1
ATOM 2250 O O . ILE A 1 303 ? 16.715 -2.499 -9.786 1.00 93.69 303 ILE A O 1
ATOM 2254 N N . LYS A 1 304 ? 15.800 -2.116 -7.769 1.00 94.62 304 LYS A N 1
ATOM 2255 C CA . LYS A 1 304 ? 15.798 -0.644 -7.816 1.00 94.62 304 LYS A CA 1
ATOM 2256 C C . LYS A 1 304 ? 17.122 -0.009 -8.257 1.00 94.62 304 LYS A C 1
ATOM 2258 O O . LYS A 1 304 ? 17.131 0.994 -8.966 1.00 94.62 304 LYS A O 1
ATOM 2263 N N . ASP A 1 305 ? 18.243 -0.619 -7.873 1.00 92.88 305 ASP A N 1
ATOM 2264 C CA . ASP A 1 305 ? 19.596 -0.126 -8.152 1.00 92.88 305 ASP A CA 1
ATOM 2265 C C . ASP A 1 305 ? 20.178 -0.615 -9.483 1.00 92.88 305 ASP A C 1
ATOM 2267 O O . ASP A 1 305 ? 21.305 -0.257 -9.836 1.00 92.88 305 ASP A O 1
ATOM 2271 N N . LYS A 1 306 ? 19.446 -1.453 -10.220 1.00 92.88 306 LYS A N 1
ATOM 2272 C CA . LYS A 1 306 ? 19.887 -1.961 -11.518 1.00 92.88 306 LYS A CA 1
ATOM 2273 C C . LYS A 1 306 ? 19.527 -1.004 -12.634 1.00 92.88 306 LYS A C 1
ATOM 2275 O O . LYS A 1 306 ? 18.579 -0.235 -12.519 1.00 92.88 306 LYS A O 1
ATOM 2280 N N . TYR A 1 307 ? 20.278 -1.089 -13.724 1.00 92.50 307 TYR A N 1
ATOM 2281 C CA . TYR A 1 307 ? 20.018 -0.284 -14.904 1.00 92.50 307 TYR A CA 1
ATOM 2282 C C . TYR A 1 307 ? 18.926 -0.919 -15.751 1.00 92.50 307 TYR A C 1
ATOM 2284 O O . TYR A 1 307 ? 18.956 -2.114 -16.032 1.00 92.50 307 TYR A O 1
ATOM 2292 N N . ALA A 1 308 ? 17.983 -0.104 -16.187 1.00 93.12 308 ALA A N 1
ATOM 2293 C CA . ALA A 1 308 ? 16.980 -0.457 -17.168 1.00 93.12 308 ALA A CA 1
ATOM 2294 C C . ALA A 1 308 ? 16.979 0.588 -18.281 1.00 93.12 308 ALA A C 1
ATOM 2296 O O . ALA A 1 308 ? 17.584 1.660 -18.182 1.00 93.12 308 ALA A O 1
ATOM 2297 N N . ARG A 1 309 ? 16.350 0.232 -19.392 1.00 92.25 309 ARG A N 1
ATOM 2298 C CA . ARG A 1 309 ? 16.295 1.078 -20.572 1.00 92.25 309 ARG A CA 1
ATOM 2299 C C . ARG A 1 309 ? 15.369 2.269 -20.328 1.00 92.25 309 ARG A C 1
ATOM 2301 O O . ARG A 1 309 ? 14.196 2.087 -20.014 1.00 92.25 309 ARG A O 1
ATOM 2308 N N . ALA A 1 310 ? 15.899 3.467 -20.554 1.00 92.06 310 ALA A N 1
ATOM 2309 C CA . ALA A 1 310 ? 15.188 4.740 -20.442 1.00 92.06 310 ALA A CA 1
ATOM 2310 C C . ALA A 1 310 ? 14.890 5.351 -21.827 1.00 92.06 310 ALA A C 1
ATOM 2312 O O . ALA A 1 310 ? 14.651 6.534 -21.954 1.00 92.06 310 ALA A O 1
ATOM 2313 N N . GLU A 1 311 ? 14.928 4.557 -22.901 1.00 86.12 311 GLU A N 1
ATOM 2314 C CA . GLU A 1 311 ? 14.753 5.053 -24.273 1.00 86.12 311 GLU A CA 1
ATOM 2315 C C . GLU A 1 311 ? 13.664 4.297 -25.018 1.00 86.12 311 GLU A C 1
ATOM 2317 O O . GLU A 1 311 ? 13.624 3.058 -25.015 1.00 86.12 311 GLU A O 1
ATOM 2322 N N . LYS A 1 312 ? 12.833 5.022 -25.770 1.00 83.31 312 LYS A N 1
ATOM 2323 C CA . LYS A 1 312 ? 11.770 4.417 -26.583 1.00 83.31 312 LYS A CA 1
ATOM 2324 C C . LYS A 1 312 ? 12.297 3.491 -27.675 1.00 83.31 312 LYS A C 1
ATOM 2326 O O . LYS A 1 312 ? 11.680 2.460 -27.935 1.00 83.31 312 LYS A O 1
ATOM 2331 N N . SER A 1 313 ? 13.471 3.778 -28.249 1.00 83.38 313 SER A N 1
ATOM 2332 C CA . SER A 1 313 ? 14.127 2.929 -29.260 1.00 83.38 313 SER A CA 1
ATOM 2333 C C . SER A 1 313 ? 15.516 2.456 -28.825 1.00 83.38 313 SER A C 1
ATOM 2335 O O . SER A 1 313 ? 16.335 3.240 -28.351 1.00 83.38 313 SER A O 1
ATOM 2337 N N . SER A 1 314 ? 15.830 1.175 -29.050 1.00 80.38 314 SER A N 1
ATOM 2338 C CA . SER A 1 314 ? 17.151 0.612 -28.746 1.00 80.38 314 SER A CA 1
ATOM 2339 C C . SER A 1 314 ? 18.238 1.167 -29.673 1.00 80.38 314 SER A C 1
ATOM 2341 O O . SER A 1 314 ? 19.426 1.101 -29.350 1.00 80.38 314 SER A O 1
ATOM 2343 N N . SER A 1 315 ? 17.847 1.750 -30.813 1.00 83.94 315 SER A N 1
ATOM 2344 C CA . SER A 1 315 ? 18.744 2.482 -31.713 1.00 83.94 315 SER A CA 1
ATOM 2345 C C . SER A 1 315 ? 19.308 3.752 -31.080 1.00 83.94 315 SER A C 1
ATOM 2347 O O . SER A 1 315 ? 20.423 4.132 -31.420 1.00 83.94 315 SER A O 1
ATOM 2349 N N . ASN A 1 316 ? 18.570 4.375 -30.156 1.00 84.38 316 ASN A N 1
ATOM 2350 C CA . ASN A 1 316 ? 18.941 5.654 -29.546 1.00 84.38 316 ASN A CA 1
ATOM 2351 C C . ASN A 1 316 ? 19.912 5.475 -28.369 1.00 84.38 316 ASN A C 1
ATOM 2353 O O . ASN A 1 316 ? 20.587 6.415 -27.960 1.00 84.38 316 ASN A O 1
ATOM 2357 N N . MET A 1 317 ? 20.037 4.247 -27.857 1.00 87.06 317 MET A N 1
ATOM 2358 C CA . MET A 1 317 ? 20.958 3.927 -26.772 1.00 87.06 317 MET A CA 1
ATOM 2359 C C . MET A 1 317 ? 22.411 3.903 -27.247 1.00 87.06 317 MET A C 1
ATOM 2361 O O . MET A 1 317 ? 22.746 3.324 -28.287 1.00 87.06 317 MET A O 1
ATOM 2365 N N . SER A 1 318 ? 23.301 4.434 -26.409 1.00 89.00 318 SER A N 1
ATOM 2366 C CA . SER A 1 318 ? 24.744 4.324 -26.620 1.00 89.00 318 SER A CA 1
ATOM 2367 C C . SER A 1 318 ? 25.226 2.862 -26.607 1.00 89.00 318 SER A C 1
ATOM 2369 O O . SER A 1 318 ? 24.641 1.991 -25.957 1.00 89.00 318 SER A O 1
ATOM 2371 N N . SER A 1 319 ? 26.348 2.569 -27.275 1.00 88.50 319 SER A N 1
ATOM 2372 C CA . SER A 1 319 ? 26.968 1.230 -27.228 1.00 88.50 319 SER A CA 1
ATOM 2373 C C . SER A 1 319 ? 27.330 0.808 -25.800 1.00 88.50 319 SER A C 1
ATOM 2375 O O . SER A 1 319 ? 27.230 -0.367 -25.452 1.00 88.50 319 SER A O 1
ATOM 2377 N N . ALA A 1 320 ? 27.706 1.773 -24.954 1.00 88.81 320 ALA A N 1
ATOM 2378 C CA . ALA A 1 320 ? 27.967 1.540 -23.541 1.00 88.81 320 ALA A CA 1
ATOM 2379 C C . ALA A 1 320 ? 26.690 1.133 -22.786 1.00 88.81 320 ALA A C 1
ATOM 2381 O O . ALA A 1 320 ? 26.733 0.147 -22.057 1.00 88.81 320 ALA A O 1
ATOM 2382 N N . ALA A 1 321 ? 25.557 1.810 -23.017 1.00 89.00 321 ALA A N 1
ATOM 2383 C CA . ALA A 1 321 ? 24.254 1.446 -22.446 1.00 89.00 321 ALA A CA 1
ATOM 2384 C C . ALA A 1 321 ? 23.832 0.021 -22.832 1.00 89.00 321 ALA A C 1
ATOM 2386 O O . ALA A 1 321 ? 23.495 -0.777 -21.960 1.00 89.00 321 ALA A O 1
ATOM 2387 N N . LYS A 1 322 ? 23.956 -0.343 -24.116 1.00 88.88 322 LYS A N 1
ATOM 2388 C CA . LYS A 1 322 ? 23.716 -1.721 -24.590 1.00 88.88 322 LYS A CA 1
ATOM 2389 C C . LYS A 1 322 ? 24.593 -2.734 -23.853 1.00 88.88 322 LYS A C 1
ATOM 2391 O O . LYS A 1 322 ? 24.112 -3.782 -23.436 1.00 88.88 322 LYS A O 1
ATOM 2396 N N . GLY A 1 323 ? 25.865 -2.397 -23.636 1.00 88.81 323 GLY A N 1
ATOM 2397 C CA . GLY A 1 323 ? 26.788 -3.205 -22.841 1.00 88.81 323 GLY A CA 1
ATOM 2398 C C . GLY A 1 323 ? 26.353 -3.381 -21.382 1.00 88.81 323 GLY A C 1
ATOM 2399 O O . GLY A 1 323 ? 26.555 -4.458 -20.826 1.00 88.81 323 GLY A O 1
ATOM 2400 N N . VAL A 1 324 ? 25.736 -2.368 -20.759 1.00 89.31 324 VAL A N 1
ATOM 2401 C CA . VAL A 1 324 ? 25.174 -2.492 -19.402 1.00 89.31 324 VAL A CA 1
ATOM 2402 C C . VAL A 1 324 ? 24.022 -3.493 -19.383 1.00 89.31 324 VAL A C 1
ATOM 2404 O O . VAL A 1 324 ? 24.075 -4.435 -18.595 1.00 89.31 324 VAL A O 1
ATOM 2407 N N . LEU A 1 325 ? 23.038 -3.330 -20.273 1.00 90.00 325 LEU A N 1
ATOM 2408 C CA . LEU A 1 325 ? 21.855 -4.198 -20.332 1.00 90.00 325 LEU A CA 1
ATOM 2409 C C . LEU A 1 325 ? 22.225 -5.647 -20.679 1.00 90.00 325 LEU A C 1
ATOM 2411 O O . LEU A 1 325 ? 21.720 -6.575 -20.058 1.00 90.00 325 LEU A O 1
ATOM 2415 N N . ASN A 1 326 ? 23.182 -5.855 -21.590 1.00 88.75 326 ASN A N 1
ATOM 2416 C CA . ASN A 1 326 ? 23.689 -7.188 -21.939 1.00 88.75 326 ASN A CA 1
ATOM 2417 C C . ASN A 1 326 ? 24.258 -7.952 -20.733 1.00 88.75 326 ASN A C 1
ATOM 2419 O O . ASN A 1 326 ? 24.124 -9.169 -20.662 1.00 88.75 326 ASN A O 1
ATOM 2423 N N . ARG A 1 327 ? 24.870 -7.264 -19.757 1.00 88.19 327 ARG A N 1
ATOM 2424 C CA . ARG A 1 327 ? 25.371 -7.912 -18.527 1.00 88.19 327 ARG A CA 1
ATOM 2425 C C . ARG A 1 327 ? 24.255 -8.388 -17.600 1.00 88.19 327 ARG A C 1
ATOM 2427 O O . ARG A 1 327 ? 24.513 -9.201 -16.723 1.00 88.19 327 ARG A O 1
ATOM 2434 N N . GLN A 1 328 ? 23.051 -7.862 -17.786 1.00 88.19 328 GLN A N 1
ATOM 2435 C CA . GLN A 1 328 ? 21.844 -8.222 -17.047 1.00 88.19 328 GLN A CA 1
ATOM 2436 C C . GLN A 1 328 ? 20.941 -9.176 -17.849 1.00 88.19 328 GLN A C 1
ATOM 2438 O O . GLN A 1 328 ? 19.914 -9.620 -17.343 1.00 88.19 328 GLN A O 1
ATOM 2443 N N . HIS A 1 329 ? 21.312 -9.489 -19.097 1.00 82.50 329 HIS A N 1
ATOM 2444 C CA . HIS A 1 329 ? 20.552 -10.358 -19.992 1.00 82.50 329 HIS A CA 1
ATOM 2445 C C . HIS A 1 329 ? 20.510 -11.805 -19.504 1.00 82.50 329 HIS A C 1
ATOM 2447 O O . HIS A 1 329 ? 19.438 -12.394 -19.451 1.00 82.50 329 HIS A O 1
ATOM 2453 N N . LEU A 1 330 ? 21.668 -12.354 -19.132 1.00 73.25 330 LEU A N 1
ATOM 2454 C CA . LEU A 1 330 ? 21.816 -13.768 -18.811 1.00 73.25 330 LEU A CA 1
ATOM 2455 C C . LEU A 1 330 ? 21.968 -13.996 -17.299 1.00 73.25 330 LEU A C 1
ATOM 2457 O O . LEU A 1 330 ? 22.586 -13.173 -16.609 1.00 73.25 330 LEU A O 1
ATOM 2461 N N . PRO A 1 331 ? 21.472 -15.132 -16.776 1.00 62.50 331 PRO A N 1
ATOM 2462 C CA . PRO A 1 331 ? 21.816 -15.580 -15.435 1.00 62.50 331 PRO A CA 1
ATOM 2463 C C . PRO A 1 331 ? 23.339 -15.709 -15.307 1.00 62.50 331 PRO A C 1
ATOM 2465 O O . PRO A 1 331 ? 24.021 -16.184 -16.215 1.00 62.50 331 PRO A O 1
ATOM 2468 N N . THR A 1 332 ? 23.892 -15.248 -14.185 1.00 59.34 332 THR A N 1
ATOM 2469 C CA . THR A 1 332 ? 25.294 -15.524 -13.848 1.00 59.34 332 THR A CA 1
ATOM 2470 C C . THR A 1 332 ? 25.459 -17.032 -13.695 1.00 59.34 332 THR A C 1
ATOM 2472 O O . THR A 1 332 ? 24.710 -17.631 -12.923 1.00 59.34 332 THR A O 1
ATOM 2475 N N . ALA A 1 333 ? 26.390 -17.613 -14.458 1.00 49.94 333 ALA A N 1
ATOM 2476 C CA . ALA A 1 333 ? 26.782 -19.018 -14.354 1.00 49.94 333 ALA A CA 1
ATOM 2477 C C . ALA A 1 333 ? 27.345 -19.361 -12.968 1.00 49.94 333 ALA A C 1
ATOM 2479 O O . ALA A 1 333 ? 27.968 -18.463 -12.350 1.00 49.94 333 ALA A O 1
#

Secondary structure (DSSP, 8-state):
---EETTEEBPBTTS--EEEEEEEEEEEEPPSSS--SS-EEEEEEEEEEGGGEES--SS-EETTEEBPBTTT-EES-EES-TT--STT-BTTTS-SS-EEEES---SS-EETTEEBPBTT-EEEEEESSSS-SSPPEEEE--BSS-S-STTT--EEEHHHHHHHHHH---TT-TT--TTS----EEEEESS-GGGGBSSSSPBP-SS-PPPTTTSEEEEEEHHHHS----TT-----HHHHHHHHHHHHHHS---SSS-TTEEEHHHHHHHHHHHHHTTBTTTB-HHHHHHHHHHHHHHHGGGTTSEEE--S-TTTS-HHHHHHHHTTTS---

Foldseek 3Di:
DFDDDPQFTFQWAPQWWKFWFQDFFWFFAADPDDDDDQGDTDGWGKMFTSNQKDQFADPDHDVNTGTAFDPGIKGQWIDGQPRSPGCQTFPPASFHRHIKHFPDFDPPDDDPNTGTAGFQGWMAHCDPDPHHSGDITTTHHAGSPGPPLPVAKDKFFCQVCAVVLQQDDDPPQPPDDPPDSHRQKGWAQLQDQQQQALAPPFGFPVPHADHNRHGITIIATPVQDDPPCDPVNDNNHLCVQLQVLLQVVQVPDDDLVRHRFKDFLQVSSVSSLVSVVSCDPPPADPSSSVVSNVVNCVNCVVRRGAITGSHPHSVRTDPSSSVRSVVRRDDDD

Radius of gyration: 26.94 Å; chains: 1; bounding box: 52×50×78 Å

pLDDT: mean 84.56, std 13.37, range [37.88, 97.12]